Protein AF-A0A970RN00-F1 (afdb_monomer)

Radius of gyration: 31.67 Å; Cα contacts (8 Å, |Δi|>4): 366; chains: 1; bounding box: 71×71×99 Å

Mean predicted aligned error: 11.67 Å

Structure (mmCIF, N/CA/C/O backbone):
data_AF-A0A970RN00-F1
#
_entry.id   AF-A0A970RN00-F1
#
loop_
_atom_site.group_PDB
_atom_site.id
_atom_site.type_symbol
_atom_site.label_atom_id
_atom_site.label_alt_id
_atom_site.label_comp_id
_atom_site.label_asym_id
_atom_site.label_entity_id
_atom_site.label_seq_id
_atom_site.pdbx_PDB_ins_code
_atom_site.Cartn_x
_atom_site.Cartn_y
_atom_site.Cartn_z
_atom_site.occupancy
_atom_site.B_iso_or_equiv
_atom_site.auth_seq_id
_atom_site.auth_comp_id
_atom_site.auth_asym_id
_atom_site.auth_atom_id
_atom_site.pdbx_PDB_model_num
ATOM 1 N N . MET A 1 1 ? 40.483 9.696 -19.621 1.00 38.03 1 MET A N 1
ATOM 2 C CA . MET A 1 1 ? 41.496 9.490 -18.558 1.00 38.03 1 MET A CA 1
ATOM 3 C C . MET A 1 1 ? 40.856 9.928 -17.250 1.00 38.03 1 MET A C 1
ATOM 5 O O . MET A 1 1 ? 40.478 11.086 -17.158 1.00 38.03 1 MET A O 1
ATOM 9 N N . ARG A 1 2 ? 40.600 9.009 -16.310 1.00 42.59 2 ARG A N 1
ATOM 10 C CA . ARG A 1 2 ? 39.861 9.323 -15.074 1.00 42.59 2 ARG A CA 1
ATOM 11 C C . ARG A 1 2 ? 40.798 10.096 -14.140 1.00 42.59 2 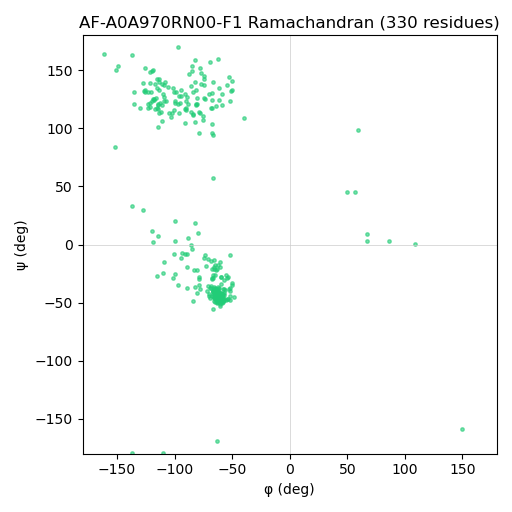ARG A C 1
ATOM 13 O O . ARG A 1 2 ? 41.797 9.541 -13.693 1.00 42.59 2 ARG A O 1
ATOM 20 N N . ILE A 1 3 ? 40.536 11.386 -13.932 1.00 42.28 3 ILE A N 1
ATOM 21 C CA . ILE A 1 3 ? 41.353 12.245 -13.064 1.00 42.28 3 ILE A CA 1
ATOM 22 C C . ILE A 1 3 ? 40.973 11.929 -11.618 1.00 42.28 3 ILE A C 1
ATOM 24 O O . ILE A 1 3 ? 39.842 12.162 -11.195 1.00 42.28 3 ILE A O 1
ATOM 28 N N . TYR A 1 4 ? 41.910 11.353 -10.870 1.00 39.94 4 TYR A N 1
ATOM 29 C CA . TYR A 1 4 ? 41.693 10.963 -9.482 1.00 39.94 4 TYR A CA 1
ATOM 30 C C . TYR A 1 4 ? 41.936 12.169 -8.567 1.00 39.94 4 TYR A C 1
ATOM 32 O O . TYR A 1 4 ? 43.064 12.644 -8.441 1.00 39.94 4 TYR A O 1
ATOM 40 N N . TYR A 1 5 ? 40.879 12.689 -7.941 1.00 46.53 5 TYR A N 1
ATOM 41 C CA . TYR A 1 5 ? 40.984 13.796 -6.989 1.00 46.53 5 TYR A CA 1
ATOM 42 C C . TYR A 1 5 ? 41.191 13.251 -5.562 1.00 46.53 5 TYR A C 1
ATOM 44 O O . TYR A 1 5 ? 40.319 12.522 -5.085 1.00 46.53 5 TYR A O 1
ATOM 52 N N . PRO A 1 6 ? 42.267 13.628 -4.840 1.00 43.22 6 PRO A N 1
ATOM 53 C CA . PRO A 1 6 ? 42.655 13.010 -3.559 1.00 43.22 6 PRO A CA 1
ATOM 54 C C . PRO A 1 6 ? 41.673 13.211 -2.392 1.00 43.22 6 PRO A C 1
ATOM 56 O O . PRO A 1 6 ? 41.776 12.525 -1.385 1.00 43.22 6 PRO A O 1
ATOM 59 N N . MET A 1 7 ? 40.710 14.129 -2.527 1.00 46.31 7 MET A N 1
ATOM 60 C CA . MET A 1 7 ? 39.617 14.358 -1.567 1.00 46.31 7 MET A CA 1
ATOM 61 C C . MET A 1 7 ? 38.224 14.140 -2.180 1.00 46.31 7 MET A C 1
ATOM 63 O O . MET A 1 7 ? 37.222 14.506 -1.573 1.00 46.31 7 MET A O 1
ATOM 67 N N . GLY A 1 8 ? 38.164 13.552 -3.383 1.00 55.72 8 GLY A N 1
ATOM 68 C CA . GLY A 1 8 ? 36.940 13.307 -4.142 1.00 55.72 8 GLY A CA 1
ATOM 69 C C . GLY A 1 8 ? 36.180 14.597 -4.440 1.00 55.72 8 GLY A C 1
ATOM 70 O O . GLY A 1 8 ? 35.410 15.085 -3.613 1.00 55.72 8 GLY A O 1
ATOM 71 N N . ASN A 1 9 ? 36.340 15.161 -5.640 1.00 74.19 9 ASN A N 1
ATOM 72 C CA . ASN A 1 9 ? 35.463 16.249 -6.055 1.00 74.19 9 ASN A CA 1
ATOM 73 C C . ASN A 1 9 ? 34.042 15.683 -6.219 1.00 74.19 9 ASN A C 1
ATOM 75 O O . ASN A 1 9 ? 33.700 15.135 -7.264 1.00 74.19 9 ASN A O 1
ATOM 79 N N . ARG A 1 10 ? 33.224 15.797 -5.164 1.00 80.06 10 ARG A N 1
ATOM 80 C CA . ARG A 1 10 ? 31.854 15.265 -5.109 1.00 80.06 10 ARG A CA 1
ATOM 81 C C . ARG A 1 10 ? 31.001 15.735 -6.284 1.00 80.06 10 ARG A C 1
ATOM 83 O O . ARG A 1 10 ? 30.093 15.015 -6.678 1.00 80.06 10 ARG A O 1
ATOM 90 N N . ILE A 1 11 ? 31.299 16.907 -6.847 1.00 84.56 11 ILE A N 1
ATOM 91 C CA . ILE A 1 11 ? 30.611 17.443 -8.024 1.00 84.56 11 ILE A CA 1
ATOM 92 C C . ILE A 1 11 ? 30.967 16.624 -9.267 1.00 84.56 11 ILE A C 1
ATOM 94 O O . ILE A 1 11 ? 30.073 16.243 -10.012 1.00 84.56 11 ILE A O 1
ATOM 98 N N . VAL A 1 12 ? 32.247 16.294 -9.459 1.00 86.56 12 VAL A N 1
ATOM 99 C CA . VAL A 1 12 ? 32.700 15.443 -10.572 1.00 86.56 12 VAL A CA 1
ATOM 100 C C . VAL A 1 12 ? 32.125 14.036 -10.436 1.00 86.56 12 VAL A C 1
ATOM 102 O O . VAL A 1 12 ? 31.568 13.515 -11.393 1.00 86.56 12 VAL A O 1
ATOM 105 N N . THR A 1 13 ? 32.165 13.439 -9.241 1.00 87.00 13 THR A N 1
ATOM 106 C CA . THR A 1 13 ? 31.548 12.122 -9.011 1.00 87.00 13 THR A CA 1
ATOM 107 C C . THR A 1 13 ? 30.036 12.150 -9.245 1.00 87.00 13 THR A C 1
ATOM 109 O O . THR A 1 13 ? 29.500 11.232 -9.857 1.00 87.00 13 THR A O 1
ATOM 112 N N . ALA A 1 14 ? 29.343 13.201 -8.796 1.00 87.75 14 ALA A N 1
ATOM 113 C CA . ALA A 1 14 ? 27.915 13.370 -9.051 1.00 87.75 14 ALA A CA 1
ATOM 114 C C . ALA A 1 14 ? 27.615 13.530 -10.548 1.00 87.75 14 ALA A C 1
ATOM 116 O O . ALA A 1 14 ? 26.632 12.970 -11.024 1.00 87.75 14 ALA A O 1
ATOM 117 N N . PHE A 1 15 ? 28.461 14.252 -11.289 1.00 90.75 15 PHE A N 1
ATOM 118 C CA . PHE A 1 15 ? 28.354 14.374 -12.741 1.00 90.75 15 PHE A CA 1
ATOM 119 C C . PHE A 1 15 ? 28.538 13.016 -13.430 1.00 90.75 15 PHE A C 1
ATOM 121 O O . PHE A 1 15 ? 27.669 12.619 -14.196 1.00 90.75 15 PHE A O 1
ATOM 128 N N . GLU A 1 16 ? 29.596 12.265 -13.098 1.00 90.62 16 GLU A N 1
ATOM 129 C CA . GLU A 1 16 ? 29.828 10.917 -13.642 1.00 90.62 16 GLU A CA 1
ATOM 130 C C . GLU A 1 16 ? 28.655 9.970 -13.345 1.00 90.62 16 GLU A C 1
ATOM 132 O O . GLU A 1 16 ? 28.230 9.220 -14.216 1.00 90.62 16 GLU A O 1
ATOM 137 N N . TRP A 1 17 ? 28.104 10.008 -12.127 1.00 91.62 17 TRP A N 1
ATOM 138 C CA . TRP A 1 17 ? 26.960 9.170 -11.755 1.00 91.62 17 TRP A CA 1
ATOM 139 C C . TRP A 1 17 ? 25.676 9.587 -12.472 1.00 91.62 17 TRP A C 1
ATOM 141 O O . TRP A 1 17 ? 24.871 8.728 -12.824 1.00 91.62 17 TRP A O 1
ATOM 151 N N . ALA A 1 18 ? 25.460 10.889 -12.670 1.00 92.25 18 ALA A N 1
ATOM 152 C CA . ALA A 1 18 ? 24.312 11.386 -13.415 1.00 92.25 18 ALA A CA 1
ATOM 153 C C . ALA A 1 18 ? 24.398 10.973 -14.888 1.00 92.25 18 ALA A C 1
ATOM 155 O O . ALA A 1 18 ? 23.418 10.467 -15.426 1.00 92.25 18 ALA A O 1
ATOM 156 N N . ASP A 1 19 ? 25.565 11.137 -15.505 1.00 94.38 19 ASP A N 1
ATOM 157 C CA . ASP A 1 19 ? 25.816 10.762 -16.894 1.00 94.38 19 ASP A CA 1
ATOM 158 C C . ASP A 1 19 ? 25.647 9.250 -17.122 1.00 94.38 19 ASP A C 1
ATOM 160 O O . ASP A 1 19 ? 24.865 8.822 -17.974 1.00 94.38 19 ASP A O 1
ATOM 164 N N . GLU A 1 20 ? 26.261 8.428 -16.264 1.00 92.69 20 GLU A N 1
ATOM 165 C CA . GLU A 1 20 ? 26.112 6.970 -16.299 1.00 92.69 20 GLU A CA 1
ATOM 166 C C . GLU A 1 20 ? 24.642 6.540 -16.134 1.00 92.69 20 GLU A C 1
ATOM 168 O O . GLU A 1 20 ? 24.154 5.664 -16.853 1.00 92.69 20 GLU A O 1
ATOM 173 N N . ALA A 1 21 ? 23.911 7.171 -15.210 1.00 92.81 21 ALA A N 1
ATOM 174 C CA . ALA A 1 21 ? 22.500 6.880 -14.979 1.00 92.81 21 ALA A CA 1
ATOM 175 C C . ALA A 1 21 ? 21.609 7.285 -16.163 1.00 92.81 21 ALA A C 1
ATOM 177 O O . ALA A 1 21 ? 20.687 6.542 -16.499 1.00 92.81 21 ALA A O 1
ATOM 178 N N . ILE A 1 22 ? 21.869 8.433 -16.799 1.00 93.81 22 ILE A N 1
ATOM 179 C CA . ILE A 1 22 ? 21.137 8.876 -17.994 1.00 93.81 22 ILE A CA 1
ATOM 180 C C . ILE A 1 22 ? 21.336 7.864 -19.119 1.00 93.81 22 ILE A C 1
ATOM 182 O O . ILE A 1 22 ? 20.351 7.397 -19.689 1.00 93.81 22 ILE A O 1
ATOM 186 N N . SER A 1 23 ? 22.581 7.462 -19.376 1.00 94.31 23 SER A N 1
ATOM 187 C CA . SER A 1 23 ? 22.895 6.474 -20.408 1.00 94.31 23 SER A CA 1
ATOM 188 C C . SER A 1 23 ? 22.179 5.134 -20.169 1.00 94.31 23 SER A C 1
ATOM 190 O O . SER A 1 23 ? 21.582 4.571 -21.090 1.00 94.31 23 SER A O 1
ATOM 192 N N . LEU A 1 24 ? 22.146 4.648 -18.920 1.00 91.94 24 LEU A N 1
ATOM 193 C CA . LEU A 1 24 ? 21.396 3.439 -18.548 1.00 91.94 24 LEU A CA 1
ATOM 194 C C . LEU A 1 24 ? 19.887 3.578 -18.775 1.00 91.94 24 LEU A C 1
ATOM 196 O O . LEU A 1 24 ? 19.232 2.636 -19.218 1.00 91.94 24 LEU A O 1
ATOM 200 N N . VAL A 1 25 ? 19.310 4.734 -18.450 1.00 92.44 25 VAL A N 1
ATOM 201 C CA . VAL A 1 25 ? 17.879 4.991 -18.655 1.00 92.44 25 VAL A CA 1
ATOM 202 C C . VAL A 1 25 ? 17.546 5.036 -20.148 1.00 92.44 25 VAL A C 1
ATOM 204 O O . VAL A 1 25 ? 16.539 4.461 -20.558 1.00 92.44 25 VAL A O 1
ATOM 207 N N . VAL A 1 26 ? 18.381 5.683 -20.965 1.00 94.56 26 VAL A N 1
ATOM 208 C CA . VAL A 1 26 ? 18.186 5.764 -22.421 1.00 94.56 26 VAL A CA 1
ATOM 209 C C . VAL A 1 26 ? 18.282 4.382 -23.058 1.00 94.56 26 VAL A C 1
ATOM 211 O O . VAL A 1 26 ? 17.405 4.016 -23.840 1.00 94.56 26 VAL A O 1
ATOM 214 N N . GLU A 1 27 ? 19.296 3.592 -22.705 1.00 93.00 27 GLU A N 1
ATOM 215 C CA . GLU A 1 27 ? 19.452 2.232 -23.220 1.00 93.00 27 GLU A CA 1
ATOM 216 C C . GLU A 1 27 ? 18.263 1.338 -22.847 1.00 93.00 27 GLU A C 1
ATOM 218 O O . GLU A 1 27 ? 17.664 0.738 -23.740 1.00 93.00 27 GLU A O 1
ATOM 223 N N . ASN A 1 28 ? 17.902 1.272 -21.558 1.00 91.25 28 ASN A N 1
ATOM 224 C CA . ASN A 1 28 ? 16.830 0.397 -21.077 1.00 91.25 28 ASN A CA 1
ATOM 225 C C . ASN A 1 28 ? 15.483 0.762 -21.707 1.00 91.25 28 ASN A C 1
ATOM 227 O O . ASN A 1 28 ? 14.820 -0.111 -22.258 1.00 91.25 28 ASN A O 1
ATOM 231 N N . ASN A 1 29 ? 15.113 2.048 -21.716 1.00 93.81 29 ASN A N 1
ATOM 232 C CA . ASN A 1 29 ? 13.870 2.484 -22.358 1.00 93.81 29 ASN A CA 1
ATOM 233 C C . ASN A 1 29 ? 13.885 2.204 -23.868 1.00 93.81 29 ASN A C 1
ATOM 235 O O . ASN A 1 29 ? 12.867 1.808 -24.427 1.00 93.81 29 ASN A O 1
ATOM 239 N N . SER A 1 30 ? 15.030 2.373 -24.540 1.00 93.88 30 SER A N 1
ATOM 240 C CA . SER A 1 30 ? 15.141 2.066 -25.972 1.00 93.88 30 SER A CA 1
ATOM 241 C C . SER A 1 30 ? 14.923 0.578 -26.252 1.00 93.88 30 SER A C 1
ATOM 243 O O . SER A 1 30 ? 14.250 0.237 -27.224 1.00 93.88 30 SER A O 1
ATOM 245 N N . LEU A 1 31 ? 15.459 -0.304 -25.402 1.00 91.88 31 LEU A N 1
ATOM 246 C CA . LEU A 1 31 ? 15.260 -1.752 -25.502 1.00 91.88 31 LEU A CA 1
ATOM 247 C C . LEU A 1 31 ? 13.822 -2.161 -25.171 1.00 91.88 31 LEU A C 1
ATOM 249 O O . LEU A 1 31 ? 13.226 -2.915 -25.933 1.00 91.88 31 LEU A O 1
ATOM 253 N N . GLU A 1 32 ? 13.241 -1.639 -24.090 1.00 92.69 32 GLU A N 1
ATOM 254 C CA . GLU A 1 32 ? 11.844 -1.908 -23.721 1.00 92.69 32 GLU A CA 1
ATOM 255 C C . GLU A 1 32 ? 10.877 -1.467 -24.827 1.00 92.69 32 GLU A C 1
ATOM 257 O O . GLU A 1 32 ? 9.985 -2.223 -25.217 1.00 92.69 32 GLU A O 1
ATOM 262 N N . MET A 1 33 ? 11.086 -0.275 -25.398 1.00 92.31 33 MET A N 1
ATOM 263 C CA . MET A 1 33 ? 10.311 0.197 -26.546 1.00 92.31 33 MET A CA 1
ATOM 264 C C . MET A 1 33 ? 10.532 -0.685 -27.776 1.00 92.31 33 MET A C 1
ATOM 266 O O . MET A 1 33 ? 9.571 -1.011 -28.463 1.00 92.31 33 MET A O 1
ATOM 270 N N . TYR A 1 34 ? 11.772 -1.098 -28.056 1.00 92.62 34 TYR A N 1
ATOM 271 C CA . TYR A 1 34 ? 12.071 -2.000 -29.169 1.00 92.62 34 TYR A CA 1
ATOM 272 C C . TYR A 1 34 ? 11.319 -3.329 -29.041 1.00 92.62 34 TYR A C 1
ATOM 274 O O . TYR A 1 34 ? 10.697 -3.759 -30.010 1.00 92.62 34 TYR A O 1
ATOM 282 N N . LEU A 1 35 ? 11.328 -3.953 -27.861 1.00 90.50 35 LEU A N 1
ATOM 283 C CA . LEU A 1 35 ? 10.604 -5.202 -27.600 1.00 90.50 35 LEU A CA 1
ATOM 284 C C . LEU A 1 35 ? 9.087 -5.001 -27.700 1.00 90.50 35 LEU A C 1
ATOM 286 O O . LEU A 1 35 ? 8.393 -5.797 -28.321 1.00 90.50 35 LEU A O 1
ATOM 290 N N . SER A 1 36 ? 8.572 -3.882 -27.188 1.00 90.31 36 SER A N 1
ATOM 291 C CA . SER A 1 36 ? 7.140 -3.550 -27.266 1.00 90.31 36 SER A CA 1
ATOM 292 C C . SER A 1 36 ? 6.639 -3.346 -28.703 1.00 90.31 36 SER A C 1
ATOM 294 O O . SER A 1 36 ? 5.444 -3.460 -28.966 1.00 90.31 36 SER A O 1
ATOM 296 N N . LEU A 1 37 ? 7.537 -3.032 -29.643 1.00 89.94 37 LEU A N 1
ATOM 297 C CA . LEU A 1 37 ? 7.212 -2.871 -31.060 1.00 89.94 37 LEU A CA 1
ATOM 298 C C . LEU A 1 37 ? 7.204 -4.190 -31.846 1.00 89.94 37 LEU A C 1
ATOM 300 O O . LEU A 1 37 ? 6.848 -4.151 -33.023 1.00 89.94 37 LEU A O 1
ATOM 304 N N . GLU A 1 38 ? 7.550 -5.330 -31.236 1.00 86.88 38 GLU A N 1
ATOM 305 C CA . GLU A 1 38 ? 7.615 -6.645 -31.898 1.00 86.88 38 GLU A CA 1
ATOM 306 C C . GLU A 1 38 ? 6.368 -6.989 -32.735 1.00 86.88 38 GLU A C 1
ATOM 308 O O . GLU A 1 38 ? 6.524 -7.321 -33.915 1.00 86.88 38 GLU A O 1
ATOM 313 N N . PRO A 1 39 ? 5.128 -6.777 -32.246 1.00 88.19 39 PRO A N 1
ATOM 314 C CA . PRO A 1 39 ? 3.920 -7.049 -33.033 1.00 88.19 39 PRO A CA 1
ATOM 315 C C . PRO A 1 39 ? 3.759 -6.152 -34.273 1.00 88.19 39 PRO A C 1
ATOM 317 O O . PRO A 1 39 ? 2.959 -6.438 -35.164 1.00 88.19 39 PRO A O 1
ATOM 320 N N . LEU A 1 40 ? 4.481 -5.029 -34.328 1.00 89.06 40 LEU A N 1
ATOM 321 C CA . LEU A 1 40 ? 4.361 -3.989 -35.349 1.00 89.06 40 LEU A CA 1
ATOM 322 C C . LEU A 1 40 ? 5.617 -3.853 -36.217 1.00 89.06 40 LEU A C 1
ATOM 324 O O . LEU A 1 40 ? 5.675 -2.940 -37.044 1.00 89.06 40 LEU A O 1
ATOM 328 N N . TYR A 1 41 ? 6.610 -4.737 -36.087 1.00 85.19 41 TYR A N 1
ATOM 329 C CA . TYR A 1 41 ? 7.893 -4.604 -36.789 1.00 85.19 41 TYR A CA 1
ATOM 330 C C . TYR A 1 41 ? 7.761 -4.417 -38.300 1.00 85.19 41 TYR A C 1
ATOM 332 O O . TYR A 1 41 ? 8.442 -3.557 -38.855 1.00 85.19 41 TYR A O 1
ATOM 340 N N . ASN A 1 42 ? 6.819 -5.105 -38.947 1.00 82.88 42 ASN A N 1
ATOM 341 C CA . ASN A 1 42 ? 6.578 -4.966 -40.388 1.00 82.88 42 ASN A CA 1
ATOM 342 C C . ASN A 1 42 ? 6.115 -3.555 -40.804 1.00 82.88 42 ASN A C 1
ATOM 344 O O . ASN A 1 42 ? 6.252 -3.182 -41.964 1.00 82.88 42 ASN A O 1
ATOM 348 N N . LYS A 1 43 ? 5.573 -2.759 -39.874 1.00 87.00 43 LYS A N 1
ATOM 349 C CA . LYS A 1 43 ? 5.083 -1.392 -40.119 1.00 87.00 43 LYS A CA 1
ATOM 350 C C . LYS A 1 43 ? 6.063 -0.310 -39.657 1.00 87.00 43 LYS A C 1
ATOM 352 O O . LYS A 1 43 ? 6.068 0.777 -40.223 1.00 87.00 43 LYS A O 1
ATOM 357 N N . VAL A 1 44 ? 6.881 -0.581 -38.634 1.00 90.12 44 VAL A N 1
ATOM 358 C CA . VAL A 1 44 ? 7.765 0.421 -37.995 1.00 90.12 44 VAL A CA 1
ATOM 359 C C . VAL A 1 44 ? 9.235 -0.008 -37.909 1.00 90.12 44 VAL A C 1
ATOM 361 O O . VAL A 1 44 ? 9.970 0.418 -37.015 1.00 90.12 44 VAL A O 1
ATOM 364 N N . GLN A 1 45 ? 9.693 -0.823 -38.861 1.00 88.81 45 GLN A N 1
ATOM 365 C CA . GLN A 1 45 ? 11.035 -1.415 -38.876 1.00 88.81 45 GLN A CA 1
ATOM 366 C C . GLN A 1 45 ? 12.167 -0.388 -38.705 1.00 88.81 45 GLN A C 1
ATOM 368 O O . GLN A 1 45 ? 13.080 -0.600 -37.906 1.00 88.81 45 GLN A O 1
ATOM 373 N N . ALA A 1 46 ? 12.096 0.748 -39.407 1.00 90.88 46 ALA A N 1
ATOM 374 C CA . ALA A 1 46 ? 13.115 1.796 -39.324 1.00 90.88 46 ALA A CA 1
ATOM 375 C C . ALA A 1 46 ? 13.228 2.390 -37.906 1.00 90.88 46 ALA A C 1
ATOM 377 O O . ALA A 1 46 ? 14.332 2.622 -37.406 1.00 90.88 46 ALA A O 1
ATOM 378 N N . SER A 1 47 ? 12.092 2.592 -37.233 1.00 90.81 47 SER A N 1
ATOM 379 C CA . SER A 1 47 ? 12.045 3.087 -35.854 1.00 90.81 47 SER A CA 1
ATOM 380 C C . SER A 1 47 ? 12.605 2.058 -34.874 1.00 90.81 47 SER A C 1
ATOM 382 O O . SER A 1 47 ? 13.427 2.409 -34.029 1.00 90.81 47 SER A O 1
ATOM 384 N N . ALA A 1 48 ? 12.233 0.783 -35.028 1.00 90.69 48 ALA A N 1
ATOM 385 C CA . ALA A 1 48 ? 12.754 -0.306 -34.205 1.00 90.69 48 ALA A CA 1
ATOM 386 C C . ALA A 1 48 ? 14.287 -0.424 -34.331 1.00 90.69 48 ALA A C 1
ATOM 388 O O . ALA A 1 48 ? 15.006 -0.433 -33.331 1.00 90.69 48 ALA A O 1
ATOM 389 N N . GLN A 1 49 ? 14.821 -0.397 -35.554 1.00 91.38 49 GLN A N 1
ATOM 390 C CA . GLN A 1 49 ? 16.270 -0.424 -35.779 1.00 91.38 49 GLN A CA 1
ATOM 391 C C . GLN A 1 49 ? 16.985 0.797 -35.185 1.00 91.38 49 GLN A C 1
ATOM 393 O O . GLN A 1 49 ? 18.089 0.669 -34.650 1.00 91.38 49 GLN A O 1
ATOM 398 N N . ARG A 1 50 ? 16.362 1.982 -35.236 1.00 93.56 50 ARG A N 1
ATOM 399 C CA . ARG A 1 50 ? 16.915 3.195 -34.622 1.00 93.56 50 ARG A CA 1
ATOM 400 C C . ARG A 1 50 ? 17.022 3.067 -33.101 1.00 93.56 50 ARG A C 1
ATOM 402 O O . ARG A 1 50 ? 18.048 3.475 -32.560 1.00 93.56 50 ARG A O 1
ATOM 409 N N . LEU A 1 51 ? 16.020 2.486 -32.438 1.00 93.94 51 LEU A N 1
ATOM 410 C CA . LEU A 1 51 ? 16.039 2.221 -30.992 1.00 93.94 51 LEU A CA 1
ATOM 411 C C . LEU A 1 51 ? 17.151 1.238 -30.615 1.00 93.94 51 LEU A C 1
ATOM 413 O O . LEU A 1 51 ? 17.927 1.501 -29.698 1.00 93.94 51 LEU A O 1
ATOM 417 N N . LEU A 1 52 ? 17.299 0.152 -31.378 1.00 92.94 52 LEU A N 1
ATOM 418 C CA . LEU A 1 52 ? 18.370 -0.817 -31.149 1.00 92.94 52 LEU A CA 1
ATOM 419 C C . LEU A 1 52 ? 19.760 -0.195 -31.354 1.00 92.94 52 LEU A C 1
ATOM 421 O O . LEU A 1 52 ? 20.683 -0.452 -30.580 1.00 92.94 52 LEU A O 1
ATOM 425 N N . ARG A 1 53 ? 19.923 0.655 -32.377 1.00 95.00 53 ARG A N 1
ATOM 426 C CA . ARG A 1 53 ? 21.174 1.392 -32.610 1.00 95.00 53 ARG A CA 1
ATOM 427 C C . ARG A 1 53 ? 21.476 2.366 -31.473 1.00 95.00 53 ARG A C 1
ATOM 429 O O . ARG A 1 53 ? 22.633 2.465 -31.081 1.00 95.00 53 ARG A O 1
ATOM 436 N N . LEU A 1 54 ? 20.461 3.058 -30.953 1.00 95.31 54 LEU A N 1
ATOM 437 C CA . LEU A 1 54 ? 20.604 3.963 -29.813 1.00 95.31 54 LEU A CA 1
ATOM 438 C C . LEU A 1 54 ? 21.060 3.205 -28.561 1.00 95.31 54 LEU A C 1
ATOM 440 O O . LEU A 1 54 ? 22.065 3.576 -27.970 1.00 95.31 54 LEU A O 1
ATOM 444 N N . SER A 1 55 ? 20.406 2.088 -28.228 1.00 93.06 55 SER A N 1
ATOM 445 C CA . SER A 1 55 ? 20.820 1.216 -27.120 1.00 93.06 55 SER A CA 1
ATOM 446 C C . SER A 1 55 ? 22.281 0.759 -27.252 1.00 93.06 55 SER A C 1
ATOM 448 O O . SER A 1 55 ? 23.060 0.879 -26.307 1.00 93.06 55 SER A O 1
ATOM 450 N N . ARG A 1 56 ? 22.696 0.308 -28.444 1.00 91.69 56 ARG A N 1
ATOM 451 C CA . ARG A 1 56 ? 24.091 -0.093 -28.696 1.00 91.69 56 ARG A CA 1
ATOM 452 C C . ARG A 1 56 ? 25.075 1.071 -28.570 1.00 91.69 56 ARG A C 1
ATOM 454 O O . ARG A 1 56 ? 26.179 0.862 -28.078 1.00 91.69 56 ARG A O 1
ATOM 461 N N . ALA A 1 57 ? 24.696 2.265 -29.023 1.00 94.31 57 ALA A N 1
ATOM 462 C CA . ALA A 1 57 ? 25.532 3.456 -28.913 1.00 94.31 57 ALA A CA 1
ATOM 463 C C . ALA A 1 57 ? 25.766 3.840 -27.444 1.00 94.31 57 ALA A C 1
ATOM 465 O O . ALA A 1 57 ? 26.908 4.086 -27.069 1.00 94.31 57 ALA A O 1
ATOM 466 N N . GLU A 1 58 ? 24.725 3.794 -26.610 1.00 93.94 58 GLU A N 1
ATOM 467 C CA . GLU A 1 58 ? 24.831 4.032 -25.165 1.00 93.94 58 GLU A CA 1
ATOM 468 C C . GLU A 1 58 ? 25.730 2.998 -24.471 1.00 93.94 58 GLU A C 1
ATOM 470 O O . GLU A 1 58 ? 26.594 3.351 -23.670 1.00 93.94 58 GLU A O 1
ATOM 475 N N . LEU A 1 59 ? 25.603 1.714 -24.819 1.00 90.31 59 LEU A N 1
ATOM 476 C CA . LEU A 1 59 ? 26.479 0.674 -24.272 1.00 90.31 59 LEU A CA 1
ATOM 477 C C . LEU A 1 59 ? 27.956 0.899 -24.642 1.00 90.31 59 LEU A C 1
ATOM 479 O O . LEU A 1 59 ? 28.839 0.729 -23.798 1.00 90.31 59 LEU A O 1
ATOM 483 N N . SER A 1 60 ? 28.234 1.271 -25.895 1.00 90.50 60 SER A N 1
ATOM 484 C CA . SER A 1 60 ? 29.588 1.616 -26.350 1.00 90.50 60 SER A CA 1
ATOM 485 C C . SER A 1 60 ? 30.118 2.864 -25.646 1.00 90.50 60 SER A C 1
ATOM 487 O O . SER A 1 60 ? 31.243 2.853 -25.158 1.00 90.50 60 SER A O 1
ATOM 489 N N . TYR A 1 61 ? 29.286 3.893 -25.488 1.00 93.12 61 TYR A N 1
ATOM 490 C CA . TYR A 1 61 ? 29.635 5.102 -24.748 1.00 93.12 61 TYR A CA 1
ATOM 491 C C . TYR A 1 61 ? 30.084 4.788 -23.313 1.00 93.12 61 TYR A C 1
A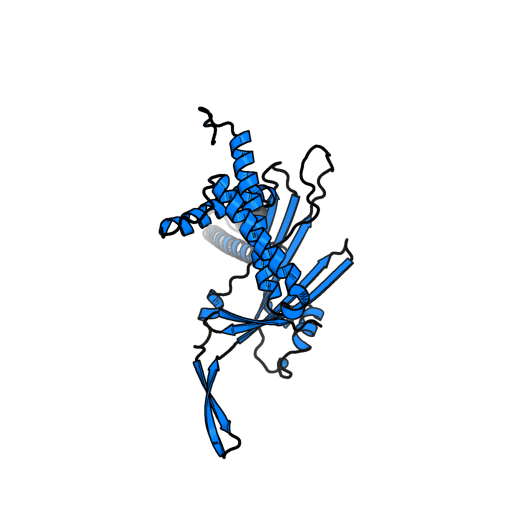TOM 493 O O . TYR A 1 61 ? 31.157 5.211 -22.881 1.00 93.12 61 TYR A O 1
ATOM 501 N N . ARG A 1 62 ? 29.326 3.961 -22.581 1.00 90.38 62 ARG A N 1
ATOM 502 C CA . ARG A 1 62 ? 29.700 3.583 -21.208 1.00 90.38 62 ARG A CA 1
ATOM 503 C C . ARG A 1 62 ? 30.971 2.734 -21.139 1.00 90.38 62 ARG A C 1
ATOM 505 O O . ARG A 1 62 ? 31.697 2.820 -20.146 1.00 90.38 62 ARG A O 1
ATOM 512 N N . ARG A 1 63 ? 31.274 1.950 -22.183 1.00 88.69 63 ARG A N 1
ATOM 513 C CA . ARG A 1 63 ? 32.559 1.235 -22.324 1.00 88.69 63 ARG A CA 1
ATOM 514 C C . ARG A 1 63 ? 33.721 2.209 -22.478 1.00 88.69 63 ARG A C 1
ATOM 516 O O . ARG A 1 63 ? 34.713 2.070 -21.763 1.00 88.69 63 ARG A O 1
ATOM 523 N N . ASP A 1 64 ? 33.574 3.203 -23.347 1.00 90.12 64 ASP A N 1
ATOM 524 C CA . ASP A 1 64 ? 34.607 4.208 -23.616 1.00 90.12 64 ASP A CA 1
ATOM 525 C C . ASP A 1 64 ? 34.886 5.073 -22.377 1.00 90.12 64 ASP A C 1
ATOM 527 O O . ASP A 1 64 ? 36.044 5.332 -22.027 1.00 90.12 64 ASP A O 1
ATOM 531 N N . CYS A 1 65 ? 33.831 5.429 -21.640 1.00 87.62 65 CYS A N 1
ATOM 532 C CA . CYS A 1 65 ? 33.913 6.129 -20.358 1.00 87.62 65 CYS A CA 1
ATOM 533 C C . CYS A 1 65 ? 34.399 5.255 -19.187 1.00 87.62 65 CYS A C 1
ATOM 535 O O . CYS A 1 65 ? 34.715 5.787 -18.121 1.00 87.62 65 CYS A O 1
ATOM 537 N N . LYS A 1 66 ? 34.527 3.934 -19.384 1.00 86.12 66 LYS A N 1
ATOM 538 C CA . LYS A 1 66 ? 34.935 2.942 -18.371 1.00 86.12 66 LYS A CA 1
ATOM 539 C C . LYS A 1 66 ? 34.042 2.947 -17.125 1.00 86.12 66 LYS A C 1
ATOM 541 O O . LYS A 1 66 ? 34.542 2.930 -15.999 1.00 86.12 66 LYS A O 1
ATOM 546 N N . TYR A 1 67 ? 32.729 2.996 -17.329 1.00 86.75 67 TYR A N 1
ATOM 547 C CA . TYR A 1 67 ? 31.759 2.918 -16.241 1.00 86.75 67 TYR A CA 1
ATOM 548 C C . TYR A 1 67 ? 31.551 1.488 -15.731 1.00 86.75 67 TYR A C 1
ATOM 550 O O . TYR A 1 67 ? 31.680 0.516 -16.475 1.00 86.75 67 TYR A O 1
ATOM 558 N N . ASP A 1 68 ? 31.177 1.372 -14.454 1.00 81.44 68 ASP A N 1
ATOM 559 C CA . ASP A 1 68 ? 30.991 0.088 -13.760 1.00 81.44 68 ASP A CA 1
ATOM 560 C C . ASP A 1 68 ? 29.695 -0.635 -14.187 1.00 81.44 68 ASP A C 1
ATOM 562 O O . ASP A 1 68 ? 29.488 -1.806 -13.880 1.00 81.44 68 ASP A O 1
ATOM 566 N N . SER A 1 69 ? 28.808 0.056 -14.909 1.00 80.00 69 SER A N 1
ATOM 567 C CA . SER A 1 69 ? 27.548 -0.462 -15.460 1.00 80.00 69 SER A CA 1
ATOM 568 C C . SER A 1 69 ? 27.687 -1.233 -16.782 1.00 80.00 69 SER A C 1
ATOM 570 O O . SER A 1 69 ? 26.703 -1.432 -17.498 1.00 80.00 69 SER A O 1
ATOM 572 N N . VAL A 1 70 ? 28.891 -1.696 -17.125 1.00 79.25 70 VAL A N 1
ATOM 573 C CA . VAL A 1 70 ? 29.141 -2.506 -18.323 1.00 79.25 70 VAL A CA 1
ATOM 574 C C . VAL A 1 70 ? 29.477 -3.946 -17.939 1.00 79.25 70 VAL A C 1
ATOM 576 O O . VAL A 1 70 ? 30.381 -4.205 -17.150 1.00 79.25 70 VAL A O 1
ATOM 579 N N . ILE A 1 71 ? 28.788 -4.902 -18.567 1.00 67.81 71 ILE A N 1
ATOM 580 C CA . ILE A 1 71 ? 29.078 -6.334 -18.427 1.00 67.81 71 ILE A CA 1
ATOM 581 C C . ILE A 1 71 ? 30.431 -6.641 -19.088 1.00 67.81 71 ILE A C 1
ATOM 583 O O . ILE A 1 71 ? 30.587 -6.494 -20.305 1.00 67.81 71 ILE A O 1
ATOM 587 N N . GLY A 1 72 ? 31.400 -7.101 -18.296 1.00 62.09 72 GLY A N 1
ATOM 588 C CA . GLY A 1 72 ? 32.618 -7.729 -18.806 1.00 62.09 72 GLY A CA 1
ATOM 589 C C . GLY A 1 72 ? 32.309 -9.142 -19.303 1.00 62.09 72 GLY A C 1
ATOM 590 O O . GLY A 1 72 ? 31.736 -9.945 -18.566 1.00 62.09 72 GLY A O 1
ATOM 591 N N . GLN A 1 73 ? 32.663 -9.462 -20.551 1.00 49.22 73 GLN A N 1
ATOM 592 C CA . GLN A 1 73 ? 32.472 -10.812 -21.088 1.00 49.22 73 GLN A CA 1
ATOM 593 C C . GLN A 1 73 ? 33.245 -11.827 -20.227 1.00 49.22 73 GLN A C 1
ATOM 595 O O . GLN A 1 73 ? 34.461 -11.729 -20.097 1.00 49.22 73 GLN A O 1
ATOM 600 N N . GLY A 1 74 ? 32.537 -12.791 -19.630 1.00 51.38 74 GLY A N 1
ATOM 601 C CA . GLY A 1 74 ? 33.144 -13.972 -19.001 1.00 51.38 74 GLY A CA 1
ATOM 602 C C . GLY A 1 74 ? 33.111 -14.053 -17.473 1.00 51.38 74 GLY A C 1
ATOM 603 O O . GLY A 1 74 ? 33.577 -15.052 -16.936 1.00 51.38 74 GLY A O 1
ATOM 604 N N . ASN A 1 75 ? 32.545 -13.079 -16.750 1.00 50.31 75 ASN A N 1
ATOM 605 C CA . ASN A 1 75 ? 32.475 -13.159 -15.287 1.00 50.31 75 ASN A CA 1
ATOM 606 C C . ASN A 1 75 ? 31.029 -13.098 -14.768 1.00 50.31 75 ASN A C 1
ATOM 608 O O . ASN A 1 75 ? 30.348 -12.094 -14.955 1.00 50.31 75 ASN A O 1
ATOM 612 N N . LYS A 1 76 ? 30.552 -14.144 -14.081 1.00 47.69 76 LYS A N 1
ATOM 613 C CA . LYS A 1 76 ? 29.209 -14.189 -13.462 1.00 47.69 76 LYS A CA 1
ATOM 614 C C . LYS A 1 76 ? 29.021 -13.074 -12.416 1.00 47.69 76 LYS A C 1
ATOM 616 O O . LYS A 1 76 ? 27.918 -12.554 -12.277 1.00 47.69 76 LYS A O 1
ATOM 621 N N . TYR A 1 77 ? 30.117 -12.624 -11.793 1.00 51.22 77 TYR A N 1
ATOM 622 C CA . TYR A 1 77 ? 30.154 -11.459 -10.900 1.00 51.22 77 TYR A CA 1
ATOM 623 C C . TYR A 1 77 ? 29.914 -10.115 -11.622 1.00 51.22 77 TYR A C 1
ATOM 625 O O . TYR A 1 77 ? 29.635 -9.117 -10.966 1.00 51.22 77 TYR A O 1
ATOM 633 N N . SER A 1 78 ? 29.978 -10.063 -12.961 1.00 67.62 78 SER A N 1
ATOM 634 C CA . SER A 1 78 ? 29.755 -8.825 -13.726 1.00 67.62 78 SER A CA 1
ATOM 635 C C . SER A 1 78 ? 28.275 -8.458 -13.869 1.00 67.62 78 SER A C 1
ATOM 637 O O . SER A 1 78 ? 27.935 -7.287 -13.755 1.00 67.62 78 SER A O 1
ATOM 639 N N . ALA A 1 79 ? 27.373 -9.429 -14.053 1.00 75.19 79 ALA A N 1
ATOM 640 C CA . ALA A 1 79 ? 25.942 -9.145 -14.202 1.00 75.19 79 ALA A CA 1
ATOM 641 C C . ALA A 1 79 ? 25.318 -8.666 -12.881 1.00 75.19 79 ALA A C 1
ATOM 643 O O . ALA A 1 79 ? 24.565 -7.693 -12.863 1.00 75.19 79 ALA A O 1
ATOM 644 N N . GLU A 1 80 ? 25.683 -9.307 -11.767 1.00 79.12 80 GLU A N 1
ATOM 645 C CA . GLU A 1 80 ? 25.268 -8.884 -10.427 1.00 79.12 80 GLU A CA 1
ATOM 646 C C . GLU A 1 80 ? 25.814 -7.493 -10.086 1.00 79.12 80 GLU A C 1
ATOM 648 O O . GLU A 1 80 ? 25.061 -6.637 -9.625 1.00 79.12 80 GLU A O 1
ATOM 653 N N . ALA A 1 81 ? 27.093 -7.227 -10.378 1.00 80.38 81 ALA A N 1
ATOM 654 C CA . ALA A 1 81 ? 27.698 -5.916 -10.154 1.00 80.38 81 ALA A CA 1
ATOM 655 C C . ALA A 1 81 ? 27.012 -4.811 -10.971 1.00 80.38 81 ALA A C 1
ATOM 657 O O . ALA A 1 81 ? 26.730 -3.741 -10.432 1.00 80.38 81 ALA A O 1
ATOM 658 N N . VAL A 1 82 ? 26.674 -5.076 -12.237 1.00 83.44 82 VAL A N 1
ATOM 659 C CA . VAL A 1 82 ? 25.932 -4.132 -13.088 1.00 83.44 82 VAL A CA 1
ATOM 660 C C . VAL A 1 82 ? 24.519 -3.901 -12.553 1.00 83.44 82 VAL A C 1
ATOM 662 O O . VAL A 1 82 ? 24.075 -2.753 -12.479 1.00 83.44 82 VAL A O 1
ATOM 665 N N . ALA A 1 83 ? 23.818 -4.955 -12.127 1.00 85.69 83 ALA A N 1
ATOM 666 C CA . ALA A 1 83 ? 22.494 -4.835 -11.518 1.00 85.69 83 ALA A CA 1
ATOM 667 C C . ALA A 1 83 ? 22.548 -4.023 -10.213 1.00 85.69 83 ALA A C 1
ATOM 669 O O . ALA A 1 83 ? 21.737 -3.117 -10.000 1.00 85.69 83 ALA A O 1
ATOM 670 N N . TYR A 1 84 ? 23.548 -4.285 -9.369 1.00 87.25 84 TYR A N 1
ATOM 671 C CA . TYR A 1 84 ? 23.797 -3.532 -8.146 1.00 87.25 84 TYR A CA 1
ATOM 672 C C . TYR A 1 84 ? 24.106 -2.059 -8.443 1.00 87.25 84 TYR A C 1
ATOM 674 O O . TYR A 1 84 ? 23.455 -1.176 -7.880 1.00 87.25 84 TYR A O 1
ATOM 682 N N . ARG A 1 85 ? 25.033 -1.775 -9.371 1.00 88.81 85 ARG A N 1
ATOM 683 C CA . ARG A 1 85 ? 25.403 -0.416 -9.801 1.00 88.81 85 ARG A CA 1
ATOM 684 C C . ARG A 1 85 ? 24.191 0.342 -10.326 1.00 88.81 85 ARG A C 1
ATOM 686 O O . ARG A 1 85 ? 23.929 1.455 -9.876 1.00 88.81 85 ARG A O 1
ATOM 693 N N . SER A 1 86 ? 23.408 -0.289 -11.195 1.00 88.62 86 SER A N 1
ATOM 694 C CA . SER A 1 86 ? 22.160 0.267 -11.726 1.00 88.62 86 SER A CA 1
ATOM 695 C C . SER A 1 86 ? 21.169 0.578 -10.603 1.00 88.62 86 SER A C 1
ATOM 697 O O . SER A 1 86 ? 20.568 1.652 -10.577 1.00 88.62 86 SER A O 1
ATOM 699 N N . GLY A 1 87 ? 21.043 -0.315 -9.616 1.00 89.69 87 GLY A N 1
ATOM 700 C CA . GLY A 1 87 ? 20.226 -0.097 -8.425 1.00 89.69 87 GLY A CA 1
ATOM 701 C C . GLY A 1 87 ? 20.695 1.088 -7.574 1.00 89.69 87 GLY A C 1
ATOM 702 O O . GLY A 1 87 ? 19.867 1.877 -7.116 1.00 89.69 87 GLY A O 1
ATOM 703 N N . VAL A 1 88 ? 22.007 1.247 -7.378 1.00 91.06 88 VAL A N 1
ATOM 704 C CA . VAL A 1 88 ? 22.602 2.381 -6.649 1.00 91.06 88 VAL A CA 1
ATOM 705 C C . VAL A 1 88 ? 22.355 3.694 -7.389 1.00 91.06 88 VAL A C 1
ATOM 707 O O . VAL A 1 88 ? 21.853 4.643 -6.787 1.00 91.06 88 VAL A O 1
ATOM 710 N N . LEU A 1 89 ? 22.640 3.737 -8.691 1.00 91.25 89 LEU A N 1
ATOM 711 C CA . LEU A 1 89 ? 22.436 4.917 -9.532 1.00 91.25 89 LEU A CA 1
ATOM 712 C C . LEU A 1 89 ? 20.967 5.329 -9.579 1.00 91.25 89 LEU A C 1
ATOM 714 O O . LEU A 1 89 ? 20.655 6.508 -9.414 1.00 91.25 89 LEU A O 1
ATOM 718 N N . LYS A 1 90 ? 20.052 4.363 -9.720 1.00 89.25 90 LYS A N 1
ATOM 719 C CA . LYS A 1 90 ? 18.606 4.602 -9.669 1.00 89.25 90 LYS A CA 1
ATOM 720 C C . LYS A 1 90 ? 18.188 5.194 -8.327 1.00 89.25 90 LYS A C 1
ATOM 722 O O . LYS A 1 90 ? 17.503 6.210 -8.299 1.00 89.25 90 LYS A O 1
ATOM 727 N N . LYS A 1 91 ? 18.617 4.596 -7.209 1.00 88.12 91 LYS A N 1
ATOM 728 C CA . LYS A 1 91 ? 18.315 5.120 -5.866 1.00 88.12 91 LYS A CA 1
ATOM 729 C C . LYS A 1 91 ? 18.854 6.536 -5.692 1.00 88.12 91 LYS A C 1
ATOM 731 O O . LYS A 1 91 ? 18.136 7.381 -5.176 1.00 88.12 91 LYS A O 1
ATOM 736 N N . TRP A 1 92 ? 20.077 6.808 -6.139 1.00 87.38 92 TRP A N 1
ATOM 737 C CA . TRP A 1 92 ? 20.691 8.127 -6.015 1.00 87.38 92 TRP A CA 1
ATOM 738 C C . TRP A 1 92 ? 19.960 9.178 -6.864 1.00 87.38 92 TRP A C 1
ATOM 740 O O . TRP A 1 92 ? 19.456 10.156 -6.312 1.00 87.38 92 TRP A O 1
ATOM 750 N N . THR A 1 93 ? 19.809 8.935 -8.169 1.00 86.50 93 THR A N 1
ATOM 751 C CA . THR A 1 93 ? 19.178 9.876 -9.114 1.00 86.50 93 THR A CA 1
ATOM 752 C C . THR A 1 93 ? 17.686 10.083 -8.862 1.00 86.50 93 THR A C 1
ATOM 754 O O . THR A 1 93 ? 17.207 11.213 -8.922 1.00 86.50 93 THR A O 1
ATOM 757 N N . GLN A 1 94 ? 16.938 9.020 -8.553 1.00 82.81 94 GLN A N 1
ATOM 758 C CA . GLN A 1 94 ? 15.480 9.077 -8.411 1.00 82.81 94 GLN A CA 1
ATOM 759 C C . GLN A 1 94 ? 15.019 9.315 -6.970 1.00 82.81 94 GLN A C 1
ATOM 761 O O . GLN A 1 94 ? 13.833 9.554 -6.759 1.00 82.81 94 GLN A O 1
ATOM 766 N N . SER A 1 95 ? 15.917 9.309 -5.974 1.00 80.00 95 SER A N 1
ATOM 767 C CA . SER A 1 95 ? 15.572 9.608 -4.569 1.00 80.00 95 SER A CA 1
ATOM 768 C C . SER A 1 95 ? 14.768 10.900 -4.411 1.00 80.00 95 SER A C 1
ATOM 770 O O . SER A 1 95 ? 13.866 10.964 -3.583 1.00 80.00 95 SER A O 1
ATOM 772 N N . VAL A 1 96 ? 15.052 11.908 -5.240 1.00 75.00 96 VAL A N 1
ATOM 773 C CA . VAL A 1 96 ? 14.363 13.206 -5.230 1.00 75.00 96 VAL A CA 1
ATOM 774 C C . VAL A 1 96 ? 12.896 13.126 -5.662 1.00 75.00 96 VAL A C 1
ATOM 776 O O . VAL A 1 96 ? 12.124 14.023 -5.331 1.00 75.00 96 VAL A O 1
ATOM 779 N N . LEU A 1 97 ? 12.515 12.072 -6.391 1.00 78.12 97 LEU A N 1
ATOM 780 C CA . LEU A 1 97 ? 11.150 11.819 -6.858 1.00 78.12 97 LEU A CA 1
ATOM 781 C C . LEU A 1 97 ? 10.334 11.007 -5.846 1.00 78.12 97 LEU A C 1
ATOM 783 O O . LEU A 1 97 ? 9.104 11.013 -5.901 1.00 78.12 97 LEU A O 1
ATOM 787 N N . TYR A 1 98 ? 10.995 10.313 -4.917 1.00 79.25 98 TYR A N 1
ATOM 788 C CA . TYR A 1 98 ? 10.322 9.523 -3.895 1.00 79.25 98 TYR A CA 1
ATOM 789 C C . TYR A 1 98 ? 10.036 10.372 -2.660 1.00 79.25 98 TYR A C 1
ATOM 791 O O . TYR A 1 98 ? 10.921 10.995 -2.077 1.00 79.25 98 TYR A O 1
ATOM 799 N N . LEU A 1 99 ? 8.776 10.374 -2.235 1.00 81.69 99 LEU A N 1
ATOM 800 C CA . LEU A 1 99 ? 8.381 11.008 -0.985 1.00 81.69 99 LEU A CA 1
ATOM 801 C C . LEU A 1 99 ? 8.573 10.036 0.175 1.00 81.69 99 LEU A C 1
ATOM 803 O O . LEU A 1 99 ? 8.178 8.873 0.089 1.00 81.69 99 LEU A O 1
ATOM 807 N N . THR A 1 100 ? 9.120 10.528 1.283 1.00 83.25 100 THR A N 1
ATOM 808 C CA . THR A 1 100 ? 9.286 9.720 2.491 1.00 83.25 100 THR A CA 1
ATOM 809 C C . THR A 1 100 ? 7.957 9.662 3.246 1.00 83.25 100 THR A C 1
ATOM 811 O O . THR A 1 100 ? 7.443 10.721 3.631 1.00 83.25 100 THR A O 1
ATOM 814 N N . PRO A 1 101 ? 7.377 8.468 3.474 1.00 85.50 101 PRO A N 1
ATOM 815 C CA . PRO A 1 101 ? 6.186 8.332 4.296 1.00 85.50 101 PRO A CA 1
ATOM 816 C C . PRO A 1 101 ? 6.551 8.509 5.773 1.00 85.50 101 PRO A C 1
ATOM 818 O O . PRO A 1 101 ? 7.400 7.802 6.311 1.00 85.50 101 PRO A O 1
ATOM 821 N N . VAL A 1 102 ? 5.878 9.438 6.443 1.00 88.06 102 VAL A N 1
ATOM 822 C CA . VAL A 1 102 ? 5.968 9.640 7.890 1.00 88.06 102 VAL A CA 1
ATOM 823 C C . VAL A 1 102 ? 4.630 9.220 8.503 1.00 88.06 102 VAL A C 1
ATOM 825 O O . VAL A 1 102 ? 3.633 9.933 8.316 1.00 88.06 102 VAL A O 1
ATOM 828 N N . PRO A 1 103 ? 4.561 8.065 9.193 1.00 86.12 103 PRO A N 1
ATOM 829 C CA . PRO A 1 103 ? 3.327 7.603 9.813 1.00 86.12 103 PRO A CA 1
ATOM 830 C C . PRO A 1 103 ? 2.923 8.539 10.954 1.00 86.12 103 PRO A C 1
ATOM 832 O O . PRO A 1 103 ? 3.753 9.023 11.727 1.00 86.12 103 PRO A O 1
ATOM 835 N N . SER A 1 104 ? 1.627 8.808 11.066 1.00 83.62 104 SER A N 1
ATOM 836 C CA . SER A 1 104 ? 1.071 9.635 12.129 1.00 83.62 104 SER A CA 1
ATOM 837 C C . SER A 1 104 ? 0.591 8.775 13.290 1.00 83.62 104 SER A C 1
ATOM 839 O O . SER A 1 104 ? -0.194 7.852 13.103 1.00 83.62 104 SER A O 1
ATOM 841 N N . LYS A 1 105 ? 0.964 9.162 14.515 1.00 80.81 105 LYS A N 1
ATOM 842 C CA . LYS A 1 105 ? 0.436 8.579 15.762 1.00 80.81 105 LYS A CA 1
ATOM 843 C C . LYS A 1 105 ? -0.947 9.121 16.152 1.00 80.81 105 LYS A C 1
ATOM 845 O O . LYS A 1 105 ? -1.397 8.920 17.276 1.00 80.81 105 LYS A O 1
ATOM 850 N N . ALA A 1 106 ? -1.615 9.874 15.272 1.00 77.88 106 ALA A N 1
ATOM 851 C CA . ALA A 1 106 ? -2.925 10.452 15.569 1.00 77.88 10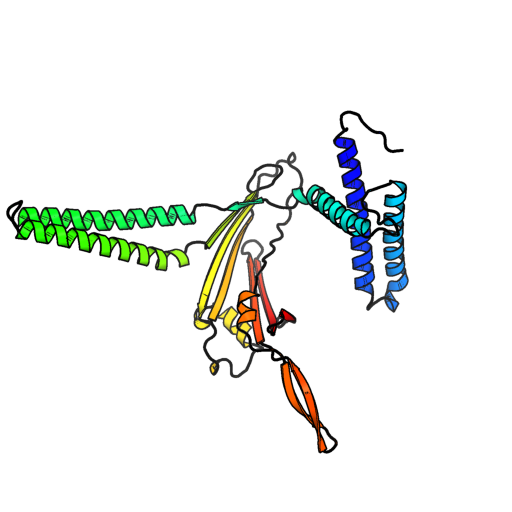6 ALA A CA 1
ATOM 852 C C . ALA A 1 106 ? -3.985 9.392 15.938 1.00 77.88 106 ALA A C 1
ATOM 854 O O . ALA A 1 106 ? -4.639 9.596 16.962 1.00 77.88 106 ALA A O 1
ATOM 855 N N . PRO A 1 107 ? -4.128 8.256 15.218 1.00 76.06 107 PRO A N 1
ATOM 856 C CA . PRO A 1 107 ? -5.091 7.218 15.595 1.00 76.06 107 PRO A CA 1
ATOM 857 C C . PRO A 1 107 ? -4.838 6.657 17.002 1.00 76.06 107 PRO A C 1
ATOM 859 O O . PRO A 1 107 ? -5.760 6.594 17.812 1.00 76.06 107 PRO A O 1
ATOM 862 N N . GLU A 1 108 ? -3.579 6.354 17.337 1.00 78.19 108 GLU A N 1
ATOM 863 C CA . GLU A 1 108 ? -3.181 5.868 18.668 1.00 78.19 108 GLU A CA 1
ATOM 864 C C . GLU A 1 108 ? -3.522 6.878 19.773 1.00 78.19 108 GLU A C 1
ATOM 866 O O . GLU A 1 108 ? -4.093 6.517 20.802 1.00 78.19 108 GLU A O 1
ATOM 871 N N . ARG A 1 109 ? -3.218 8.166 19.553 1.00 81.38 109 ARG A N 1
ATOM 872 C CA . ARG A 1 109 ? -3.538 9.237 20.511 1.00 81.38 109 ARG A CA 1
ATOM 873 C C . ARG A 1 109 ? -5.045 9.373 20.724 1.00 81.38 109 ARG A C 1
ATOM 875 O O . ARG A 1 109 ? -5.480 9.502 21.865 1.00 81.38 109 ARG A O 1
ATOM 882 N N . PHE A 1 110 ? -5.838 9.304 19.654 1.00 81.62 110 PHE A N 1
ATOM 883 C CA . PHE A 1 110 ? -7.300 9.337 19.742 1.00 81.62 110 PHE A CA 1
ATOM 884 C C . PHE A 1 110 ? -7.857 8.141 20.522 1.00 81.62 110 PHE A C 1
ATOM 886 O O . PHE A 1 110 ? -8.716 8.322 21.386 1.00 81.62 110 PHE A O 1
ATOM 893 N N . MET A 1 111 ? -7.332 6.935 20.289 1.00 81.50 111 MET A N 1
ATOM 894 C CA . MET A 1 111 ? -7.694 5.758 21.086 1.00 81.50 111 MET A CA 1
ATOM 895 C C . MET A 1 111 ? -7.325 5.935 22.564 1.00 81.50 111 MET A C 1
ATOM 897 O O . MET A 1 111 ? -8.096 5.538 23.438 1.00 81.50 111 MET A O 1
ATOM 901 N N . GLY A 1 112 ? -6.185 6.569 22.853 1.00 84.75 112 GLY A N 1
ATOM 902 C CA . GLY A 1 112 ? -5.775 6.923 24.212 1.00 84.75 112 GLY A CA 1
ATOM 903 C C . GLY A 1 112 ? -6.766 7.856 24.911 1.00 84.75 112 GLY A C 1
ATOM 904 O O . GLY A 1 112 ? -7.142 7.595 26.053 1.00 84.75 112 GLY A O 1
ATOM 905 N N . ILE A 1 113 ? -7.250 8.892 24.217 1.00 87.81 113 ILE A N 1
ATOM 906 C CA . ILE A 1 113 ? -8.270 9.813 24.748 1.00 87.81 113 ILE A CA 1
ATOM 907 C C . ILE A 1 113 ? -9.558 9.052 25.077 1.00 87.81 113 ILE A C 1
ATOM 909 O O . ILE A 1 113 ? -10.059 9.166 26.191 1.00 87.81 113 ILE A O 1
ATOM 913 N N . LEU A 1 114 ? -10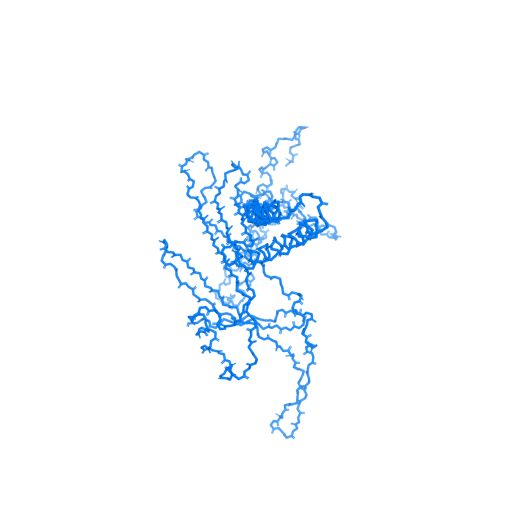.051 8.213 24.161 1.00 88.44 114 LEU A N 1
ATOM 914 C CA . LEU A 1 114 ? -11.267 7.418 24.376 1.00 88.44 114 LEU A CA 1
ATOM 915 C C . LEU A 1 114 ? -11.127 6.426 25.535 1.00 88.44 114 LEU A C 1
ATOM 917 O O . LEU A 1 114 ? -12.053 6.254 26.329 1.00 88.44 114 LEU A O 1
ATOM 921 N N . ALA A 1 115 ? -9.962 5.790 25.663 1.00 88.38 115 ALA A N 1
ATOM 922 C CA . ALA A 1 115 ? -9.660 4.927 26.798 1.00 88.38 115 ALA A CA 1
ATOM 923 C C . ALA A 1 115 ? -9.617 5.719 28.119 1.00 88.38 115 ALA A C 1
ATOM 925 O O . ALA A 1 115 ? -10.100 5.227 29.141 1.00 88.38 115 ALA A O 1
ATOM 926 N N . GLY A 1 116 ? -9.092 6.948 28.092 1.00 91.56 116 GLY A N 1
ATOM 927 C CA . GLY A 1 116 ? -9.136 7.889 29.211 1.00 91.56 116 GLY A CA 1
ATOM 928 C C . GLY A 1 116 ? -10.567 8.266 29.596 1.00 91.56 116 GLY A C 1
ATOM 929 O O . GLY A 1 116 ? -10.924 8.175 30.767 1.00 91.56 116 GLY A O 1
ATOM 930 N N . THR A 1 117 ? -11.422 8.587 28.621 1.00 92.12 117 THR A N 1
ATOM 931 C CA . THR A 1 117 ? -12.849 8.868 28.844 1.00 92.12 117 THR A CA 1
ATOM 932 C C . THR A 1 117 ? -13.573 7.663 29.445 1.00 92.12 117 THR A C 1
ATOM 934 O O . THR A 1 117 ? -14.316 7.817 30.411 1.00 92.12 117 THR A O 1
ATOM 937 N N . ALA A 1 118 ? -13.316 6.450 28.944 1.00 93.88 118 ALA A N 1
ATOM 938 C CA . ALA A 1 118 ? -13.868 5.224 29.521 1.00 93.88 118 ALA A CA 1
ATOM 939 C C . ALA A 1 118 ? -13.445 5.037 30.988 1.00 93.88 118 ALA A C 1
ATOM 941 O O . ALA A 1 118 ? -14.266 4.677 31.832 1.00 93.88 118 ALA A O 1
ATOM 942 N N . ALA A 1 119 ? -12.174 5.306 31.308 1.00 95.12 119 ALA A N 1
ATOM 943 C CA . ALA A 1 119 ? -11.671 5.239 32.675 1.00 95.12 119 ALA A CA 1
ATOM 944 C C . ALA A 1 119 ? -12.308 6.304 33.580 1.00 95.12 119 ALA A C 1
ATOM 946 O O . ALA A 1 119 ? -12.652 5.988 34.716 1.00 95.12 119 ALA A O 1
ATOM 947 N N . ALA A 1 120 ? -12.497 7.527 33.077 1.00 96.12 120 ALA A N 1
ATOM 948 C CA . ALA A 1 120 ? -13.146 8.609 33.810 1.00 96.12 120 ALA A CA 1
ATOM 949 C C . ALA A 1 120 ? -14.601 8.259 34.151 1.00 96.12 120 ALA A C 1
ATOM 951 O O . ALA A 1 120 ? -14.967 8.310 35.320 1.00 96.12 120 ALA A O 1
ATOM 952 N N . ILE A 1 121 ? -15.391 7.797 33.173 1.00 95.62 121 ILE A N 1
ATOM 953 C CA . ILE A 1 121 ? -16.785 7.367 33.388 1.00 95.62 121 ILE A CA 1
ATOM 954 C C . ILE A 1 121 ? -16.855 6.247 34.435 1.00 95.62 121 ILE A C 1
ATOM 956 O O . ILE A 1 121 ? -17.664 6.298 35.362 1.00 95.62 121 ILE A O 1
ATOM 960 N N . ALA A 1 122 ? -15.977 5.250 34.321 1.00 96.19 122 ALA A N 1
ATOM 961 C CA . ALA A 1 122 ? -15.931 4.138 35.261 1.00 96.19 122 ALA A CA 1
ATOM 962 C C . ALA A 1 122 ? -15.523 4.586 36.680 1.00 96.19 122 ALA A C 1
ATOM 964 O O . ALA A 1 122 ? -16.095 4.119 37.665 1.00 96.19 122 ALA A O 1
ATOM 965 N N . MET A 1 123 ? -14.562 5.509 36.801 1.00 96.19 123 MET A N 1
ATOM 966 C CA . MET A 1 123 ? -14.180 6.100 38.088 1.00 96.19 123 MET A CA 1
ATOM 967 C C . MET A 1 123 ? -15.327 6.898 38.704 1.00 96.19 123 MET A C 1
ATOM 969 O O . MET A 1 123 ? -15.603 6.718 39.884 1.00 96.19 123 MET A O 1
ATOM 973 N N . THR A 1 124 ? -16.031 7.719 37.922 1.00 96.69 124 THR A N 1
ATOM 974 C CA . THR A 1 124 ? -17.207 8.461 38.396 1.00 96.69 124 THR A CA 1
ATOM 975 C C . THR A 1 124 ? -18.264 7.516 38.962 1.00 96.69 124 THR A C 1
ATOM 977 O O . THR A 1 124 ? -18.779 7.772 40.047 1.00 96.69 124 THR A O 1
ATOM 980 N N . PHE A 1 125 ? -18.534 6.391 38.291 1.00 95.88 125 PHE A N 1
ATOM 981 C CA . PHE A 1 125 ? -19.445 5.366 38.803 1.00 95.88 125 PHE A CA 1
ATOM 982 C C . PHE A 1 125 ? -18.994 4.806 40.163 1.00 95.88 125 PHE A C 1
ATOM 984 O O . PHE A 1 125 ? -19.782 4.797 41.108 1.00 95.88 125 PHE A O 1
ATOM 991 N N . ALA A 1 126 ? -17.730 4.385 40.290 1.00 94.69 126 ALA A N 1
ATOM 992 C CA . ALA A 1 126 ? -17.211 3.841 41.548 1.00 94.69 126 ALA A CA 1
ATOM 993 C C . ALA A 1 126 ? -17.271 4.861 42.692 1.00 94.69 126 ALA A C 1
ATOM 995 O O . ALA A 1 126 ? -17.672 4.518 43.802 1.00 94.69 126 ALA A O 1
ATOM 996 N N . THR A 1 127 ? -16.912 6.117 42.420 1.00 94.88 127 THR A N 1
ATOM 997 C CA . THR A 1 127 ? -16.957 7.192 43.416 1.00 94.88 127 THR A CA 1
ATOM 998 C C . THR A 1 127 ? -18.388 7.465 43.871 1.00 94.88 127 THR A C 1
ATOM 1000 O O . THR A 1 127 ? -18.633 7.575 45.069 1.00 94.88 127 THR A O 1
ATOM 1003 N N . LEU A 1 128 ? -19.353 7.520 42.947 1.00 95.94 128 LEU A N 1
ATOM 1004 C CA . LEU A 1 128 ? -20.766 7.697 43.295 1.00 95.94 128 LEU A CA 1
ATOM 1005 C C . LEU A 1 128 ? -21.301 6.526 44.127 1.00 95.94 128 LEU A C 1
ATOM 1007 O O . LEU A 1 128 ? -22.011 6.753 45.104 1.00 95.94 128 LEU A O 1
ATOM 1011 N N . ALA A 1 129 ? -20.925 5.291 43.789 1.00 93.38 129 ALA A N 1
ATOM 1012 C CA . ALA A 1 129 ? -21.303 4.109 44.558 1.00 93.38 129 ALA A CA 1
ATOM 1013 C C . ALA A 1 129 ? -20.685 4.104 45.968 1.00 93.38 129 ALA A C 1
ATOM 1015 O O . ALA A 1 129 ? -21.361 3.739 46.927 1.00 93.38 129 ALA A O 1
ATOM 1016 N N . ALA A 1 130 ? -19.437 4.558 46.116 1.00 91.50 130 ALA A N 1
ATOM 1017 C CA . ALA A 1 130 ? -18.794 4.707 47.421 1.00 91.50 130 ALA A CA 1
ATOM 1018 C C . ALA A 1 130 ? -19.488 5.780 48.279 1.00 91.50 130 ALA A C 1
ATOM 1020 O O . ALA A 1 130 ? -19.806 5.516 49.437 1.00 91.50 130 ALA A O 1
ATOM 1021 N N . ILE A 1 131 ? -19.804 6.946 47.699 1.00 93.38 131 ILE A N 1
ATOM 1022 C CA . ILE A 1 131 ? -20.565 8.010 48.379 1.00 93.38 131 ILE A CA 1
ATOM 1023 C C . ILE A 1 131 ? -21.947 7.496 48.802 1.00 93.38 131 ILE A C 1
ATOM 1025 O O . ILE A 1 131 ? -22.409 7.775 49.906 1.00 93.38 131 ILE A O 1
ATOM 1029 N N . PHE A 1 132 ? -22.614 6.735 47.934 1.00 92.81 132 PHE A N 1
ATOM 1030 C CA . PHE A 1 132 ? -23.891 6.105 48.251 1.00 92.81 132 PHE A CA 1
ATOM 1031 C C . PHE A 1 132 ? -23.751 5.119 49.420 1.00 92.81 132 PHE A C 1
ATOM 1033 O O . PHE A 1 132 ? -24.514 5.198 50.379 1.00 92.81 132 PHE A O 1
ATOM 1040 N N . ALA A 1 133 ? -22.742 4.246 49.397 1.00 91.62 133 ALA A N 1
ATOM 1041 C CA . ALA A 1 133 ? -22.494 3.296 50.477 1.00 91.62 133 ALA A CA 1
ATOM 1042 C C . ALA A 1 133 ? -22.247 3.991 51.823 1.00 91.62 133 ALA A C 1
ATOM 1044 O O . ALA A 1 133 ? -22.787 3.552 52.833 1.00 91.62 133 ALA A O 1
ATOM 1045 N N . GLU A 1 134 ? -21.476 5.082 51.840 1.00 90.56 134 GLU A N 1
ATOM 1046 C CA . GLU A 1 134 ? -21.212 5.867 53.054 1.00 90.56 134 GLU A CA 1
ATOM 1047 C C . GLU A 1 134 ? -22.458 6.575 53.607 1.00 90.56 134 GLU A C 1
ATOM 1049 O O . GLU A 1 134 ? -22.526 6.832 54.806 1.00 90.56 134 GLU A O 1
ATOM 1054 N N . ARG A 1 135 ? -23.452 6.890 52.763 1.00 90.62 135 ARG A N 1
ATOM 1055 C CA . ARG A 1 135 ? -24.714 7.503 53.211 1.00 90.62 135 ARG A CA 1
ATOM 1056 C C . ARG A 1 135 ? -25.689 6.505 53.830 1.00 90.62 135 ARG A C 1
ATOM 1058 O O . ARG A 1 135 ? -26.433 6.886 54.727 1.00 90.62 135 ARG A O 1
ATOM 1065 N N . PHE A 1 136 ? -25.727 5.271 53.328 1.00 88.69 136 PHE A N 1
ATOM 1066 C CA . PHE A 1 136 ? -26.723 4.270 53.733 1.00 88.69 136 PHE A CA 1
ATOM 1067 C C . PHE A 1 136 ? -26.206 3.257 54.756 1.00 88.69 136 PHE A C 1
ATOM 1069 O O . PHE A 1 136 ? -27.000 2.704 55.513 1.00 88.69 136 PHE A O 1
ATOM 1076 N N . PHE A 1 137 ? -24.896 3.014 54.798 1.00 91.50 137 PHE A N 1
ATOM 1077 C CA . PHE A 1 137 ? -24.282 2.049 55.702 1.00 91.50 137 PHE A CA 1
ATOM 1078 C C . PHE A 1 137 ? -23.250 2.721 56.600 1.00 91.50 137 PHE A C 1
ATOM 1080 O O . PHE A 1 137 ? -22.547 3.646 56.196 1.00 91.50 137 PHE A O 1
ATOM 1087 N N . LEU A 1 138 ? -23.108 2.201 57.821 1.00 86.62 138 LEU A N 1
ATOM 1088 C CA . LEU A 1 138 ? -22.027 2.607 58.713 1.00 86.62 138 LEU A CA 1
ATOM 1089 C C . LEU A 1 138 ? -20.682 2.319 58.041 1.00 86.62 138 LEU A C 1
ATOM 1091 O O . LEU A 1 138 ? -20.436 1.206 57.558 1.00 86.62 138 LEU A O 1
ATOM 1095 N N . LYS A 1 139 ? -19.806 3.324 58.025 1.00 87.31 139 LYS A N 1
ATOM 1096 C CA . LYS A 1 139 ? -18.447 3.193 57.500 1.00 87.31 139 LYS A CA 1
ATOM 1097 C C . LYS A 1 139 ? -17.731 2.034 58.201 1.00 87.31 139 LYS A C 1
ATOM 1099 O O . LYS A 1 139 ? -17.849 1.880 59.413 1.00 87.31 139 LYS A O 1
ATOM 1104 N N . ASN A 1 140 ? -17.000 1.225 57.433 1.00 86.50 140 ASN A N 1
ATOM 1105 C CA . ASN A 1 140 ? -16.322 -0.003 57.881 1.00 86.50 140 ASN A CA 1
ATOM 1106 C C . ASN A 1 140 ? -17.244 -1.160 58.314 1.00 86.50 140 ASN A C 1
ATOM 1108 O O . ASN A 1 140 ? -16.754 -2.170 58.815 1.00 86.50 140 ASN A O 1
ATOM 1112 N N . SER A 1 141 ? -18.558 -1.068 58.100 1.00 91.38 141 SER A N 1
ATOM 1113 C CA . SER A 1 141 ? -19.428 -2.240 58.230 1.00 91.38 141 SER A CA 1
ATOM 1114 C C . SER A 1 141 ? -19.167 -3.249 57.106 1.00 91.38 141 SER A C 1
ATOM 1116 O O . SER A 1 141 ? -18.714 -2.898 56.013 1.00 91.38 141 SER A O 1
ATOM 1118 N N . MET A 1 142 ? -19.510 -4.516 57.351 1.00 91.12 142 MET A N 1
ATOM 1119 C CA . MET A 1 142 ? -19.416 -5.573 56.338 1.00 91.12 142 MET A CA 1
ATOM 1120 C C . MET A 1 142 ? -20.235 -5.235 55.080 1.00 91.12 142 MET A C 1
ATOM 1122 O O . MET A 1 142 ? -19.780 -5.467 53.964 1.00 91.12 142 MET A O 1
ATOM 1126 N N . GLN A 1 1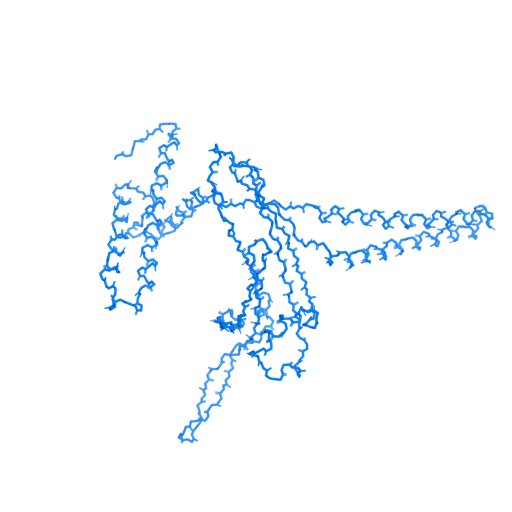43 ? -21.415 -4.634 55.259 1.00 91.56 143 GLN A N 1
ATOM 1127 C CA . GLN A 1 143 ? -22.311 -4.231 54.171 1.00 91.56 143 GLN A CA 1
ATOM 1128 C C . GLN A 1 143 ? -21.692 -3.118 53.314 1.00 91.56 143 GLN A C 1
ATOM 1130 O O . GLN A 1 143 ? -21.700 -3.209 52.086 1.00 91.56 143 GLN A O 1
ATOM 1135 N N . TRP A 1 144 ? -21.093 -2.109 53.958 1.00 93.00 144 TRP A N 1
ATOM 1136 C CA . TRP A 1 144 ? -20.355 -1.045 53.276 1.00 93.00 144 TRP A CA 1
ATOM 1137 C C . TRP A 1 144 ? -19.191 -1.610 52.453 1.00 93.00 144 TRP A C 1
ATOM 1139 O O . TRP A 1 144 ? -19.072 -1.318 51.263 1.00 93.00 144 TRP A O 1
ATOM 1149 N N . ALA A 1 145 ? -18.366 -2.466 53.067 1.00 91.50 145 ALA A N 1
ATOM 1150 C CA . ALA A 1 145 ? -17.196 -3.046 52.413 1.00 91.50 145 ALA A CA 1
ATOM 1151 C C . ALA A 1 145 ? -17.592 -3.889 51.192 1.00 91.50 145 ALA A C 1
ATOM 1153 O O . ALA A 1 145 ? -16.997 -3.756 50.122 1.00 91.50 145 ALA A O 1
ATOM 1154 N N . LEU A 1 146 ? -18.635 -4.711 51.329 1.00 93.56 146 LEU A N 1
ATOM 1155 C CA . LEU A 1 146 ? -19.134 -5.562 50.253 1.00 93.56 146 LEU A CA 1
ATOM 1156 C C . LEU A 1 146 ? -19.647 -4.727 49.069 1.00 93.56 146 LEU A C 1
ATOM 1158 O O . LEU A 1 146 ? -19.325 -5.036 47.921 1.00 93.56 146 LEU A O 1
ATOM 1162 N N . LEU A 1 147 ? -20.367 -3.631 49.329 1.00 92.62 147 LEU A N 1
ATOM 1163 C CA . LEU A 1 147 ? -20.852 -2.730 48.278 1.00 92.62 147 LEU A CA 1
ATOM 1164 C C . LEU A 1 147 ? -19.695 -2.033 47.547 1.00 92.62 147 LEU A C 1
ATOM 1166 O O . LEU A 1 147 ? -19.684 -2.002 46.317 1.00 92.62 147 LEU A O 1
ATOM 1170 N N . VAL A 1 148 ? -18.691 -1.530 48.272 1.00 92.50 148 VAL A N 1
ATOM 1171 C CA . VAL A 1 148 ? -17.510 -0.882 47.670 1.00 92.50 148 VAL A CA 1
ATOM 1172 C C . VAL A 1 148 ? -16.710 -1.861 46.804 1.00 92.50 148 VAL A C 1
ATOM 1174 O O . VAL A 1 148 ? -16.317 -1.510 45.689 1.00 92.50 148 VAL A O 1
ATOM 1177 N N . ILE A 1 149 ? -16.510 -3.100 47.268 1.00 93.19 149 ILE A N 1
ATOM 1178 C CA . ILE A 1 149 ? -15.838 -4.151 46.487 1.00 93.19 149 ILE A CA 1
ATOM 1179 C C . ILE A 1 149 ? -16.625 -4.451 45.207 1.00 93.19 149 ILE A C 1
ATOM 1181 O O . ILE A 1 149 ? -16.045 -4.466 44.119 1.00 93.19 149 ILE A O 1
ATOM 1185 N N . LEU A 1 150 ? -17.947 -4.632 45.306 1.00 93.88 150 LEU A N 1
ATOM 1186 C CA . LEU A 1 150 ? -18.797 -4.853 44.135 1.00 93.88 150 LEU A CA 1
ATOM 1187 C C . LEU A 1 150 ? -18.709 -3.680 43.154 1.00 93.88 150 LEU A C 1
ATOM 1189 O O . LEU A 1 150 ? -18.492 -3.895 41.962 1.00 93.88 150 LEU A O 1
ATOM 1193 N N . ALA A 1 151 ? -18.808 -2.443 43.641 1.00 93.62 151 ALA A N 1
ATOM 1194 C CA . ALA A 1 151 ? -18.688 -1.248 42.812 1.00 93.62 151 ALA A CA 1
ATOM 1195 C C . ALA A 1 151 ? -17.343 -1.191 42.071 1.00 93.62 151 ALA A C 1
ATOM 1197 O O . ALA A 1 151 ? -17.299 -0.812 40.899 1.00 93.62 151 ALA A O 1
ATOM 1198 N N . TYR A 1 152 ? -16.257 -1.618 42.721 1.00 93.38 152 TYR A N 1
ATOM 1199 C CA . TYR A 1 152 ? -14.936 -1.685 42.105 1.00 93.38 152 TYR A CA 1
ATOM 1200 C C . TYR A 1 152 ? -14.876 -2.712 40.963 1.00 93.38 152 TYR A C 1
ATOM 1202 O O . TYR A 1 152 ? -14.374 -2.404 39.881 1.00 93.38 152 TYR A O 1
ATOM 1210 N N . VAL A 1 153 ? -15.460 -3.900 41.151 1.00 94.50 153 VAL A N 1
ATOM 1211 C CA . VAL A 1 153 ? -15.558 -4.920 40.090 1.00 94.50 153 VAL A CA 1
ATOM 1212 C C . VAL A 1 153 ? -16.425 -4.424 38.926 1.00 94.50 153 VAL A C 1
ATOM 1214 O O . VAL A 1 153 ? -16.054 -4.578 37.759 1.00 94.50 153 VAL A O 1
ATOM 1217 N N . PHE A 1 154 ? -17.562 -3.785 39.219 1.00 93.94 154 PHE A N 1
ATOM 1218 C CA . PHE A 1 154 ? -18.446 -3.222 38.196 1.00 93.94 154 PHE A CA 1
ATOM 1219 C C . PHE A 1 154 ? -17.778 -2.100 37.402 1.00 93.94 154 PHE A C 1
ATOM 1221 O O . PHE A 1 154 ? -17.904 -2.072 36.177 1.00 93.94 154 PHE A O 1
ATOM 1228 N N . LYS A 1 155 ? -17.014 -1.220 38.058 1.00 94.06 155 LYS A N 1
ATOM 1229 C CA . LYS A 1 155 ? -16.191 -0.202 37.390 1.00 94.06 155 LYS A CA 1
ATOM 1230 C C . LYS A 1 155 ? -15.298 -0.827 36.321 1.00 94.06 155 LYS A C 1
ATOM 1232 O O . LYS A 1 155 ? -15.269 -0.325 35.197 1.00 94.06 155 LYS A O 1
ATOM 1237 N N . ASP A 1 156 ? -14.596 -1.913 36.633 1.00 94.25 156 ASP A N 1
ATOM 1238 C CA . ASP A 1 156 ? -13.707 -2.557 35.661 1.00 94.25 156 ASP A CA 1
ATOM 1239 C C . ASP A 1 156 ? -14.488 -3.133 34.472 1.00 94.25 156 ASP A C 1
ATOM 1241 O O . ASP A 1 156 ? -14.077 -2.964 33.319 1.00 94.25 156 ASP A O 1
ATOM 1245 N N . ARG A 1 157 ? -15.677 -3.704 34.710 1.00 95.75 157 ARG A N 1
ATOM 1246 C CA . ARG A 1 157 ? -16.556 -4.190 33.632 1.00 95.75 157 ARG A CA 1
ATOM 1247 C C . ARG A 1 157 ? -17.112 -3.060 32.767 1.00 95.75 157 ARG A C 1
ATOM 1249 O O . ARG A 1 157 ? -17.129 -3.199 31.544 1.00 95.75 157 ARG A O 1
ATOM 1256 N N . ILE A 1 158 ? -17.490 -1.931 33.366 1.00 92.88 158 ILE A N 1
ATOM 1257 C CA . ILE A 1 158 ? -17.929 -0.725 32.647 1.00 92.88 158 ILE A CA 1
ATOM 1258 C C . ILE A 1 158 ? -16.784 -0.179 31.789 1.00 92.88 158 ILE A C 1
ATOM 1260 O O . ILE A 1 158 ? -16.969 0.051 30.594 1.00 92.88 158 ILE A O 1
ATOM 1264 N N . LYS A 1 159 ? -15.584 -0.020 32.363 1.00 93.75 159 LYS A N 1
ATOM 1265 C CA . LYS A 1 159 ? -14.399 0.476 31.649 1.00 93.75 159 LYS A CA 1
ATOM 1266 C C . LYS A 1 159 ? -14.063 -0.403 30.448 1.00 93.75 159 LYS A C 1
ATOM 1268 O O . LYS A 1 159 ? -13.837 0.114 29.355 1.00 93.75 159 LYS A O 1
ATOM 1273 N N . GLU A 1 160 ? -14.022 -1.722 30.632 1.00 92.38 160 GLU A N 1
ATOM 1274 C CA . GLU A 1 160 ? -13.760 -2.656 29.537 1.00 92.38 160 GLU A CA 1
ATOM 1275 C C . GLU A 1 160 ? -14.866 -2.631 28.480 1.00 92.38 160 GLU A C 1
ATOM 1277 O O . GLU A 1 160 ? -14.560 -2.609 27.288 1.00 92.38 160 GLU A O 1
ATOM 1282 N N . GLY A 1 161 ? -16.134 -2.606 28.899 1.00 91.94 161 GLY A N 1
ATOM 1283 C CA . GLY A 1 161 ? -17.282 -2.513 27.999 1.00 91.94 161 GLY A CA 1
ATOM 1284 C C . GLY A 1 161 ? -17.216 -1.262 27.126 1.00 91.94 161 GLY A C 1
ATOM 1285 O O . GLY A 1 161 ? -17.285 -1.364 25.901 1.00 91.94 161 GLY A O 1
ATOM 1286 N N . LEU A 1 162 ? -16.971 -0.101 27.738 1.00 90.88 162 LEU A N 1
ATOM 1287 C CA . LEU A 1 162 ? -16.792 1.174 27.041 1.00 90.88 162 LEU A CA 1
ATOM 1288 C C . LEU A 1 162 ? -15.575 1.158 26.118 1.00 90.88 162 LEU A C 1
ATOM 1290 O O . LEU A 1 162 ? -15.672 1.584 24.970 1.00 90.88 162 LEU A O 1
ATOM 1294 N N . ARG A 1 163 ? -14.437 0.613 26.567 1.00 87.31 163 ARG A N 1
ATOM 1295 C CA . ARG A 1 163 ? -13.236 0.500 25.729 1.00 87.31 163 ARG A CA 1
ATOM 1296 C C . ARG A 1 163 ? -13.502 -0.349 24.487 1.00 87.31 163 ARG A C 1
ATOM 1298 O O . ARG A 1 163 ? -13.110 0.050 23.395 1.00 87.31 163 ARG A O 1
ATOM 1305 N N . ARG A 1 164 ? -14.186 -1.489 24.634 1.00 86.00 164 ARG A N 1
ATOM 1306 C CA . ARG A 1 164 ? -14.572 -2.352 23.505 1.00 86.00 164 ARG A CA 1
ATOM 1307 C C . ARG A 1 164 ? -15.596 -1.673 22.598 1.00 86.00 164 ARG A C 1
ATOM 1309 O O . ARG A 1 164 ? -15.491 -1.798 21.383 1.00 86.00 164 ARG A O 1
ATOM 1316 N N . PHE A 1 165 ? -16.562 -0.954 23.165 1.00 85.62 165 PHE A N 1
ATOM 1317 C CA . PHE A 1 165 ? -17.542 -0.180 22.404 1.00 85.62 165 PHE A CA 1
ATOM 1318 C C . PHE A 1 165 ? -16.855 0.894 21.553 1.00 85.62 165 PHE A C 1
ATOM 1320 O O . PHE A 1 165 ? -17.033 0.913 20.337 1.00 85.62 165 PHE A O 1
ATOM 1327 N N . PHE A 1 166 ? -15.986 1.714 22.149 1.00 83.75 166 PHE A N 1
ATOM 1328 C CA . PHE A 1 166 ? -15.214 2.718 21.418 1.00 83.75 166 PHE A CA 1
ATOM 1329 C C . PHE A 1 166 ? -14.299 2.085 20.368 1.00 83.75 166 PHE A C 1
ATOM 1331 O O . PHE A 1 166 ? -14.264 2.545 19.230 1.00 83.75 166 PHE A O 1
ATOM 1338 N N . ALA A 1 167 ? -13.636 0.976 20.699 1.00 74.50 167 ALA A N 1
ATOM 1339 C CA . ALA A 1 167 ? -12.810 0.242 19.748 1.00 74.50 167 ALA A CA 1
ATOM 1340 C C . ALA A 1 167 ? -13.604 -0.390 18.592 1.00 74.50 167 ALA A C 1
ATOM 1342 O O . ALA A 1 167 ? -12.999 -0.699 17.580 1.00 74.50 167 ALA A O 1
ATOM 1343 N N . LYS A 1 168 ? -14.925 -0.591 18.706 1.00 70.94 168 LYS A N 1
ATOM 1344 C CA . LYS A 1 168 ? -15.775 -1.125 17.622 1.00 70.94 168 LYS A CA 1
ATOM 1345 C C . LYS A 1 168 ? -16.499 -0.044 16.820 1.00 70.94 168 LYS A C 1
ATOM 1347 O O . LYS A 1 168 ? -16.725 -0.223 15.628 1.00 70.94 168 LYS A O 1
ATOM 1352 N N . VAL A 1 169 ? -16.903 1.051 17.462 1.00 67.31 169 VAL A N 1
ATOM 1353 C CA . VAL A 1 169 ? -17.728 2.102 16.840 1.00 67.31 169 VAL A CA 1
ATOM 1354 C C . VAL A 1 169 ? -16.873 3.167 16.164 1.00 67.31 169 VAL A C 1
ATOM 1356 O O . VAL A 1 169 ? -17.224 3.654 15.093 1.00 67.31 169 VAL A O 1
ATOM 1359 N N . VAL A 1 170 ? -15.733 3.508 16.760 1.00 64.62 170 VAL A N 1
ATOM 1360 C CA . VAL A 1 170 ? -14.890 4.610 16.292 1.00 64.62 170 VAL A CA 1
ATOM 1361 C C . VAL A 1 170 ? -14.007 4.251 15.075 1.00 64.62 170 VAL A C 1
ATOM 1363 O O . VAL A 1 170 ? -13.780 5.148 14.265 1.00 64.62 170 VAL A O 1
ATOM 1366 N N . PRO A 1 171 ? -13.576 2.991 14.822 1.00 58.44 171 PRO A N 1
ATOM 1367 C CA . PRO A 1 171 ? -12.836 2.648 13.601 1.00 58.44 171 PRO A CA 1
ATOM 1368 C C . PRO A 1 171 ? -13.561 2.984 12.298 1.00 58.44 171 PRO A C 1
ATOM 1370 O O . PRO A 1 171 ? -12.902 3.397 11.360 1.00 58.44 171 PRO A O 1
ATOM 1373 N N . ARG A 1 172 ? -14.904 2.950 12.258 1.00 53.00 172 ARG A N 1
ATOM 1374 C CA . ARG A 1 172 ? -15.672 3.381 11.066 1.00 53.00 172 ARG A CA 1
ATOM 1375 C C . ARG A 1 172 ? -15.442 4.854 10.691 1.00 53.00 172 ARG A C 1
ATOM 1377 O O . ARG A 1 172 ? -15.812 5.289 9.607 1.00 53.00 172 ARG A O 1
ATOM 1384 N N . LEU A 1 173 ? -14.863 5.645 11.596 1.00 54.62 173 LEU A N 1
ATOM 1385 C CA . LEU A 1 173 ? -14.490 7.046 11.386 1.00 54.62 173 LEU A CA 1
ATOM 1386 C C . LEU A 1 173 ? -12.963 7.241 11.326 1.00 54.62 173 LEU A C 1
ATOM 1388 O O . LEU A 1 173 ? -12.475 8.205 10.715 1.00 54.62 173 LEU A O 1
ATOM 1392 N N . LEU A 1 174 ? -12.192 6.340 11.943 1.00 61.44 174 LEU A N 1
ATOM 1393 C CA . LEU A 1 174 ? -10.737 6.431 12.034 1.00 61.44 174 LEU A CA 1
ATOM 1394 C C . LEU A 1 174 ? -10.068 5.785 10.829 1.00 61.44 174 LEU A C 1
ATOM 1396 O O . LEU A 1 174 ? -10.546 4.831 10.243 1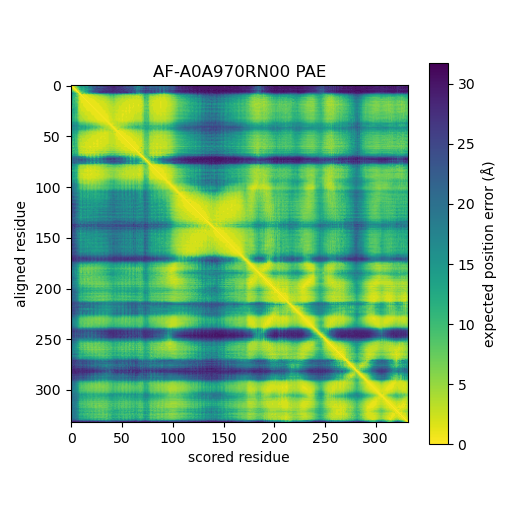.00 61.44 174 LEU A O 1
ATOM 1400 N N . ALA A 1 175 ? -8.937 6.353 10.443 1.00 70.75 175 ALA A N 1
ATOM 1401 C CA . ALA A 1 175 ? -8.065 5.701 9.486 1.00 70.75 175 ALA A CA 1
ATOM 1402 C C . ALA A 1 175 ? -7.336 4.541 10.158 1.00 70.75 175 ALA A C 1
ATOM 1404 O O . ALA A 1 175 ? -6.834 4.732 11.270 1.00 70.75 175 ALA A O 1
ATOM 1405 N N . ASP A 1 176 ? -7.143 3.441 9.441 1.00 76.69 176 ASP A N 1
ATOM 1406 C CA . ASP A 1 176 ? -6.165 2.424 9.829 1.00 76.69 176 ASP A CA 1
ATOM 1407 C C . ASP A 1 176 ? -4.746 2.966 9.685 1.00 76.69 176 ASP A C 1
ATOM 1409 O O . ASP A 1 176 ? -3.875 2.718 10.517 1.00 76.69 176 ASP A O 1
ATOM 1413 N N . GLN A 1 177 ? -4.512 3.762 8.638 1.00 80.75 177 GLN A N 1
ATOM 1414 C CA . GLN A 1 177 ? -3.219 4.391 8.406 1.00 80.75 177 GLN A CA 1
ATOM 1415 C C . GLN A 1 177 ? -3.384 5.857 8.023 1.00 80.75 177 GLN A C 1
ATOM 1417 O O . GLN A 1 177 ? -4.142 6.214 7.119 1.00 80.75 177 GLN A O 1
ATOM 1422 N N . ILE A 1 178 ? -2.624 6.718 8.696 1.00 84.94 178 ILE A N 1
ATOM 1423 C CA . ILE A 1 178 ? -2.448 8.118 8.313 1.00 84.94 178 ILE A CA 1
ATOM 1424 C C . ILE A 1 178 ? -0.963 8.339 8.090 1.00 84.94 178 ILE A C 1
ATOM 1426 O O . ILE A 1 178 ? -0.166 8.155 9.010 1.00 84.94 178 ILE A O 1
ATOM 1430 N N . ALA A 1 179 ? -0.593 8.775 6.894 1.00 86.62 179 ALA A N 1
ATOM 1431 C CA . ALA A 1 179 ? 0.785 9.098 6.559 1.00 86.62 179 ALA A CA 1
ATOM 1432 C C . ALA A 1 179 ? 0.870 10.504 5.971 1.00 86.62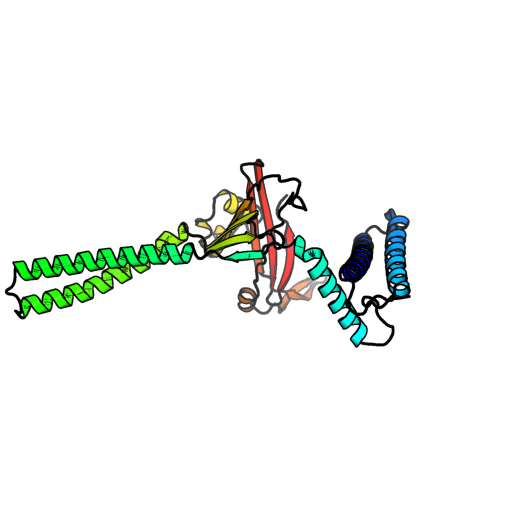 179 ALA A C 1
ATOM 1434 O O . ALA A 1 179 ? 0.030 10.916 5.171 1.00 86.62 179 ALA A O 1
ATOM 1435 N N . SER A 1 180 ? 1.897 11.246 6.375 1.00 86.19 180 SER A N 1
ATOM 1436 C CA . SER A 1 180 ? 2.306 12.472 5.692 1.00 86.19 180 SER A CA 1
ATOM 1437 C C . SER A 1 180 ? 3.506 12.157 4.813 1.00 86.19 180 SER A C 1
ATOM 1439 O O . SER A 1 180 ? 4.461 11.540 5.267 1.00 86.19 180 SER A O 1
ATOM 1441 N N . PHE A 1 181 ? 3.464 12.587 3.563 1.00 84.56 181 PHE A N 1
ATOM 1442 C CA . PHE A 1 181 ? 4.538 12.398 2.600 1.00 84.56 181 PHE A CA 1
ATOM 1443 C C . PHE A 1 181 ? 5.391 13.654 2.560 1.00 84.56 181 PHE A C 1
ATOM 1445 O O . PHE A 1 181 ? 4.887 14.752 2.302 1.00 84.56 181 PHE A O 1
ATOM 1452 N N . VAL A 1 182 ? 6.672 13.488 2.871 1.00 83.50 182 VAL A N 1
ATOM 1453 C CA . VAL A 1 182 ? 7.623 14.582 3.059 1.00 83.50 182 VAL A CA 1
ATOM 1454 C C . VAL A 1 182 ? 8.675 14.549 1.957 1.00 83.50 182 VAL A C 1
ATOM 1456 O O . VAL A 1 182 ? 9.146 13.481 1.570 1.00 83.50 182 VAL A O 1
ATOM 1459 N N . SER A 1 183 ? 9.048 15.726 1.453 1.00 78.25 183 SER A N 1
ATOM 1460 C CA . SER A 1 183 ? 10.163 15.866 0.512 1.00 78.25 183 SER A CA 1
ATOM 1461 C C . SER A 1 183 ? 11.491 15.553 1.212 1.00 78.25 183 SER A C 1
ATOM 1463 O O . SER A 1 183 ? 11.824 16.259 2.170 1.00 78.25 183 SER A O 1
ATOM 1465 N N . PRO A 1 184 ? 12.304 14.606 0.709 1.00 73.50 184 PRO A N 1
ATOM 1466 C CA . PRO A 1 184 ? 13.635 14.347 1.262 1.00 73.50 184 PRO A CA 1
ATOM 1467 C C . PRO A 1 184 ? 14.562 15.571 1.214 1.00 73.50 184 PRO A C 1
ATOM 1469 O O . PRO A 1 184 ? 15.447 15.711 2.049 1.00 73.50 184 PRO A O 1
ATOM 1472 N N . ARG A 1 185 ? 14.349 16.481 0.250 1.00 72.31 185 ARG A N 1
ATOM 1473 C CA . ARG A 1 185 ? 15.178 17.680 0.052 1.00 72.31 185 ARG A CA 1
ATOM 1474 C C . ARG A 1 185 ? 14.829 18.817 1.007 1.00 72.31 185 ARG A C 1
ATOM 1476 O O . ARG A 1 185 ? 15.717 19.530 1.454 1.00 72.31 185 ARG A O 1
ATOM 1483 N N . THR A 1 186 ? 13.538 19.050 1.239 1.00 75.12 186 THR A N 1
ATOM 1484 C CA . THR A 1 186 ? 13.070 20.255 1.950 1.00 75.12 186 THR A CA 1
ATOM 1485 C C . THR A 1 186 ? 12.532 19.967 3.342 1.00 75.12 186 THR A C 1
ATOM 1487 O O . THR A 1 186 ? 12.304 20.903 4.102 1.00 75.12 186 THR A O 1
ATOM 1490 N N . GLY A 1 187 ? 12.253 18.701 3.669 1.00 77.50 187 GLY A N 1
ATOM 1491 C CA . GLY A 1 187 ? 11.588 18.326 4.917 1.00 77.50 187 GLY A CA 1
ATOM 1492 C C . GLY A 1 187 ? 10.129 18.793 5.011 1.00 77.50 187 GLY A C 1
ATOM 1493 O O . GLY A 1 187 ? 9.477 18.559 6.027 1.00 77.50 187 GLY A O 1
ATOM 1494 N N . LYS A 1 188 ? 9.578 19.429 3.967 1.00 79.62 188 LYS A N 1
ATOM 1495 C CA . LYS A 1 188 ? 8.188 19.896 3.956 1.00 79.62 188 LYS A CA 1
ATOM 1496 C C . LYS A 1 188 ? 7.226 18.768 3.602 1.00 79.62 188 LYS A C 1
ATOM 1498 O O . LYS A 1 188 ? 7.485 17.966 2.702 1.00 79.62 188 LYS A O 1
ATOM 1503 N N . SER A 1 189 ? 6.088 18.746 4.294 1.00 80.94 189 SER A N 1
ATOM 1504 C CA . SER A 1 189 ? 4.961 17.876 3.961 1.00 80.94 189 SER A CA 1
ATOM 1505 C C . SER A 1 189 ? 4.312 18.345 2.659 1.00 80.94 189 SER A C 1
ATOM 1507 O O . SER A 1 189 ? 4.028 19.530 2.497 1.00 80.94 189 SER A O 1
ATOM 1509 N N . LEU A 1 190 ? 4.114 17.418 1.728 1.00 81.38 190 LEU A N 1
ATOM 1510 C CA . LEU A 1 190 ? 3.578 17.680 0.388 1.00 81.38 190 LEU A CA 1
ATOM 1511 C C . LEU A 1 190 ? 2.231 17.007 0.161 1.00 81.38 190 LEU A C 1
ATOM 1513 O O . LEU A 1 190 ? 1.418 17.471 -0.631 1.00 81.38 190 LEU A O 1
ATOM 1517 N N . SER A 1 191 ? 1.982 15.905 0.858 1.00 83.31 191 SER A N 1
ATOM 1518 C CA . SER A 1 191 ? 0.720 15.190 0.778 1.00 83.31 191 SER A CA 1
ATOM 1519 C C . SER A 1 191 ? 0.414 14.522 2.106 1.00 83.31 191 SER A C 1
ATOM 1521 O O . SER A 1 191 ? 1.313 14.210 2.890 1.00 83.31 191 SER A O 1
ATOM 1523 N N . LYS A 1 192 ? -0.870 14.309 2.364 1.00 86.75 192 LYS A N 1
ATOM 1524 C CA . LYS A 1 192 ? -1.356 13.466 3.450 1.00 86.75 192 LYS A CA 1
ATOM 1525 C C . LYS A 1 192 ? -2.251 12.401 2.847 1.00 86.75 192 LYS A C 1
ATOM 1527 O O . LYS A 1 192 ? -3.154 12.734 2.084 1.00 86.75 192 LYS A O 1
ATOM 1532 N N . ALA A 1 193 ? -2.028 11.147 3.216 1.00 88.50 193 ALA A N 1
ATOM 1533 C CA . ALA A 1 193 ? -2.943 10.069 2.891 1.00 88.50 193 ALA A CA 1
ATOM 1534 C C . ALA A 1 193 ? -3.595 9.513 4.150 1.00 88.50 193 ALA A C 1
ATOM 1536 O O . ALA A 1 193 ? -2.961 9.383 5.201 1.00 88.50 193 ALA A O 1
ATOM 1537 N N . LYS A 1 194 ? -4.869 9.173 3.999 1.00 89.00 194 LYS A N 1
ATOM 1538 C CA . LYS A 1 194 ? -5.680 8.438 4.958 1.00 89.00 194 LYS A CA 1
ATOM 1539 C C . LYS A 1 194 ? -6.137 7.157 4.269 1.00 89.00 194 LYS A C 1
ATOM 1541 O O . LYS A 1 194 ? -6.760 7.241 3.215 1.00 89.00 194 LYS A O 1
ATOM 1546 N N . VAL A 1 195 ? -5.841 6.005 4.854 1.00 89.56 195 VAL A N 1
ATOM 1547 C CA . VAL A 1 195 ? -6.275 4.694 4.360 1.00 89.56 195 VAL A CA 1
ATOM 1548 C C . VAL A 1 195 ? -7.209 4.063 5.383 1.00 89.56 195 VAL A C 1
ATOM 1550 O O . VAL A 1 195 ? -6.928 4.107 6.583 1.00 89.56 195 VAL A O 1
ATOM 1553 N N . ILE A 1 196 ? -8.311 3.512 4.889 1.00 87.75 196 ILE A N 1
ATOM 1554 C CA . ILE A 1 196 ? -9.293 2.726 5.632 1.00 87.75 196 ILE A CA 1
ATOM 1555 C C . ILE A 1 196 ? -9.456 1.389 4.904 1.00 87.75 196 ILE A C 1
ATOM 1557 O O . ILE A 1 196 ? -9.591 1.374 3.679 1.00 87.75 196 ILE A O 1
ATOM 1561 N N . ILE A 1 197 ? -9.421 0.286 5.642 1.00 88.25 197 ILE A N 1
ATOM 1562 C CA . ILE A 1 197 ? -9.579 -1.076 5.142 1.00 88.25 197 ILE A CA 1
ATOM 1563 C C . ILE A 1 197 ? -10.622 -1.776 6.005 1.00 88.25 197 ILE A C 1
ATOM 1565 O O . ILE A 1 197 ? -10.425 -1.985 7.198 1.00 88.25 197 ILE A O 1
ATOM 1569 N N . GLU A 1 198 ? -11.727 -2.181 5.390 1.00 86.38 198 GLU A N 1
ATOM 1570 C CA . GLU A 1 198 ? -12.810 -2.872 6.083 1.00 86.38 198 GLU A CA 1
ATOM 1571 C C . GLU A 1 198 ? -13.129 -4.194 5.389 1.00 86.38 198 GLU A C 1
ATOM 1573 O O . GLU A 1 198 ? -13.347 -4.226 4.180 1.00 86.38 198 GLU A O 1
ATOM 1578 N N . LEU A 1 199 ? -13.212 -5.284 6.156 1.00 89.12 199 LEU A N 1
ATOM 1579 C CA . LEU A 1 199 ? -13.844 -6.515 5.685 1.00 89.12 199 LEU A CA 1
ATOM 1580 C C . LEU A 1 199 ? -15.348 -6.409 5.958 1.00 89.12 199 LEU A C 1
ATOM 1582 O O . LEU A 1 199 ? -15.781 -6.309 7.110 1.00 89.12 199 LEU A O 1
ATOM 1586 N N . THR A 1 200 ? -16.147 -6.367 4.899 1.00 88.75 200 THR A N 1
ATOM 1587 C CA . THR A 1 200 ? -17.585 -6.106 4.973 1.00 88.75 200 THR A CA 1
ATOM 1588 C C . THR A 1 200 ? -18.361 -7.047 4.064 1.00 88.75 200 THR A C 1
ATOM 1590 O O . THR A 1 200 ? -17.807 -7.656 3.161 1.00 88.75 200 THR A O 1
ATOM 1593 N N . LYS A 1 201 ? -19.671 -7.157 4.275 1.00 89.19 201 LYS A N 1
ATOM 1594 C CA . LYS A 1 201 ? -20.528 -7.943 3.380 1.00 89.19 201 LYS A CA 1
ATOM 1595 C C . LYS A 1 201 ? -20.799 -7.165 2.100 1.00 89.19 201 LYS A C 1
ATOM 1597 O O . LYS A 1 201 ? -21.001 -5.949 2.166 1.00 89.19 201 LYS A O 1
ATOM 1602 N N . ALA A 1 202 ? -20.949 -7.869 0.978 1.00 86.19 202 ALA A N 1
ATOM 1603 C CA . ALA A 1 202 ? -21.309 -7.266 -0.308 1.00 86.19 202 ALA A CA 1
ATOM 1604 C C . ALA A 1 202 ? -22.533 -6.330 -0.229 1.00 86.19 202 ALA A C 1
ATOM 1606 O O . ALA A 1 202 ? -22.569 -5.301 -0.892 1.00 86.19 202 ALA A O 1
ATOM 1607 N N . SER A 1 203 ? -23.509 -6.615 0.642 1.00 85.94 203 SER A N 1
ATOM 1608 C CA . SER A 1 203 ? -24.709 -5.784 0.831 1.00 85.94 203 SER A CA 1
ATOM 1609 C C . SER A 1 203 ? -24.455 -4.387 1.412 1.00 85.94 203 SER A C 1
ATOM 1611 O O . SER A 1 203 ? -25.296 -3.508 1.237 1.00 85.94 203 SER A O 1
ATOM 1613 N N . LYS A 1 204 ? -23.323 -4.172 2.092 1.00 87.75 204 LYS A N 1
ATOM 1614 C CA . LYS A 1 204 ? -22.944 -2.883 2.698 1.00 87.75 204 LYS A CA 1
ATOM 1615 C C . LYS A 1 204 ? -22.130 -1.987 1.762 1.00 87.75 204 LYS A C 1
ATOM 1617 O O . LYS A 1 204 ? -21.857 -0.842 2.109 1.00 87.75 204 LYS A O 1
ATOM 1622 N N . VAL A 1 205 ? -21.725 -2.506 0.607 1.00 89.38 205 VAL A N 1
ATOM 1623 C CA . VAL A 1 205 ? -20.989 -1.761 -0.419 1.00 89.38 205 VAL A CA 1
ATOM 1624 C C . VAL A 1 205 ? -21.955 -0.803 -1.143 1.00 89.38 205 VAL A C 1
ATOM 1626 O O . VAL A 1 205 ? -23.126 -1.159 -1.326 1.00 89.38 205 VAL A O 1
ATOM 1629 N N . PRO A 1 206 ? -21.518 0.404 -1.563 1.00 91.00 206 PRO A N 1
ATOM 1630 C CA . PRO A 1 206 ? -22.367 1.346 -2.292 1.00 91.00 206 PRO A CA 1
ATOM 1631 C C . PRO A 1 206 ? -23.095 0.709 -3.481 1.00 91.00 206 PRO A C 1
ATOM 1633 O O . PRO A 1 206 ? -22.529 -0.108 -4.206 1.00 91.00 206 PRO A O 1
ATOM 1636 N N . GLN A 1 207 ? -24.355 1.098 -3.697 1.00 90.19 207 GLN A N 1
ATOM 1637 C CA . GLN A 1 207 ? -25.224 0.493 -4.713 1.00 90.19 207 GLN A CA 1
ATOM 1638 C C . GLN A 1 207 ? -24.604 0.487 -6.113 1.00 90.19 207 GLN A C 1
ATOM 1640 O O . GLN A 1 207 ? -24.548 -0.571 -6.729 1.00 90.19 207 GLN A O 1
ATOM 1645 N N . ARG A 1 208 ? -24.039 1.613 -6.550 1.00 90.88 208 ARG A N 1
ATOM 1646 C CA . ARG A 1 208 ? -23.378 1.727 -7.854 1.00 90.88 208 ARG A CA 1
ATOM 1647 C C . ARG A 1 208 ? -22.257 0.703 -8.061 1.00 90.88 208 ARG A C 1
ATOM 1649 O O . ARG A 1 208 ? -22.126 0.135 -9.134 1.00 90.88 208 ARG A O 1
ATOM 1656 N N . ILE A 1 209 ? -21.468 0.419 -7.025 1.00 91.56 209 ILE A N 1
ATOM 1657 C CA . ILE A 1 209 ? -20.390 -0.581 -7.095 1.00 91.56 209 ILE A CA 1
ATOM 1658 C C . ILE A 1 209 ? -20.965 -2.001 -7.166 1.00 91.56 209 ILE A C 1
ATOM 1660 O O . ILE A 1 209 ? -20.429 -2.853 -7.872 1.00 91.56 209 ILE A O 1
ATOM 1664 N N . ARG A 1 210 ? -22.082 -2.258 -6.474 1.00 89.81 210 ARG A N 1
ATOM 1665 C CA . ARG A 1 210 ? -22.794 -3.543 -6.560 1.00 89.81 210 ARG A CA 1
ATOM 1666 C C . ARG A 1 210 ? -23.394 -3.771 -7.947 1.00 89.81 210 ARG A C 1
ATOM 1668 O O . ARG A 1 210 ? -23.381 -4.901 -8.418 1.00 89.81 210 ARG A O 1
ATOM 1675 N N . GLU A 1 211 ? -23.890 -2.725 -8.597 1.00 88.94 211 GLU A N 1
ATOM 1676 C CA . GLU A 1 211 ? -24.416 -2.789 -9.966 1.00 88.94 211 GLU A CA 1
ATOM 1677 C C . GLU A 1 211 ? -23.303 -3.115 -10.967 1.00 88.94 211 GLU A C 1
ATOM 1679 O O . GLU A 1 211 ? -23.422 -4.101 -11.690 1.00 88.94 211 GLU A O 1
ATOM 1684 N N . VAL A 1 212 ? -22.169 -2.408 -10.898 1.00 89.81 212 VAL A N 1
ATOM 1685 C CA . VAL A 1 212 ? -20.978 -2.706 -11.720 1.00 89.81 212 VAL A CA 1
ATOM 1686 C C . VAL A 1 212 ? -20.494 -4.144 -11.500 1.00 89.81 212 VAL A C 1
ATOM 1688 O O . VAL A 1 212 ? -20.190 -4.862 -12.449 1.00 89.81 212 VAL A O 1
ATOM 1691 N N . ARG A 1 213 ? -20.492 -4.627 -10.248 1.00 87.81 213 ARG A N 1
ATOM 1692 C CA . ARG A 1 213 ? -20.176 -6.031 -9.941 1.00 87.81 213 ARG A CA 1
ATOM 1693 C C . ARG A 1 213 ? -21.142 -7.005 -10.622 1.00 87.81 213 ARG A C 1
ATOM 1695 O O . ARG A 1 213 ? -20.696 -8.095 -10.973 1.00 87.81 213 ARG A O 1
ATOM 1702 N N . LYS A 1 214 ? -22.424 -6.668 -10.788 1.00 84.25 214 LYS A N 1
ATOM 1703 C CA . LYS A 1 214 ? -23.456 -7.552 -11.363 1.00 84.25 214 LYS A CA 1
ATOM 1704 C C . LYS A 1 214 ? -23.463 -7.572 -12.892 1.00 84.25 214 LYS A C 1
ATOM 1706 O O . LYS A 1 214 ? -23.676 -8.637 -13.460 1.00 84.25 214 LYS A O 1
ATOM 1711 N N . GLU A 1 215 ? -23.194 -6.440 -13.537 1.00 73.62 215 GLU A N 1
ATOM 1712 C CA . GLU A 1 215 ? -23.452 -6.185 -14.965 1.00 73.62 215 GLU A CA 1
ATOM 1713 C C . GLU A 1 215 ? -22.822 -7.199 -15.941 1.00 73.62 215 GLU A C 1
ATOM 1715 O O . GLU A 1 215 ? -23.355 -7.430 -17.023 1.00 73.62 215 GLU A O 1
ATOM 1720 N N . ARG A 1 216 ? -21.722 -7.862 -15.559 1.00 68.62 216 ARG A N 1
ATOM 1721 C CA . ARG A 1 216 ? -21.045 -8.894 -16.375 1.00 68.62 216 ARG A CA 1
ATOM 1722 C C . ARG A 1 216 ? -20.611 -10.119 -15.569 1.00 68.62 216 ARG A C 1
ATOM 1724 O O . ARG A 1 216 ? -19.564 -10.715 -15.823 1.00 68.62 216 ARG A O 1
ATOM 1731 N N . SER A 1 217 ? -21.398 -10.463 -14.556 1.00 69.88 217 SER A N 1
ATOM 1732 C CA . SER A 1 217 ? -21.115 -11.576 -13.649 1.00 69.88 217 SER A CA 1
ATOM 1733 C C . SER A 1 217 ? -22.073 -12.746 -13.842 1.00 69.88 217 SER A C 1
ATOM 1735 O O . SER A 1 217 ? -22.942 -12.727 -14.707 1.00 69.88 217 SER A O 1
ATOM 1737 N N . ASN A 1 218 ? -21.883 -13.797 -13.039 1.00 73.00 218 ASN A N 1
ATOM 1738 C CA . ASN A 1 218 ? -22.760 -14.961 -13.020 1.00 73.00 218 ASN A CA 1
ATOM 1739 C C . ASN A 1 218 ? -24.234 -14.520 -12.841 1.00 73.00 218 ASN A C 1
ATOM 1741 O O . ASN A 1 218 ? -24.528 -13.855 -11.843 1.00 73.00 218 ASN A O 1
ATOM 1745 N N . PRO A 1 219 ? -25.159 -14.894 -13.748 1.00 72.69 219 PRO A N 1
ATOM 1746 C CA . PRO A 1 219 ? -26.579 -14.543 -13.634 1.00 72.69 219 PRO A CA 1
ATOM 1747 C C . PRO A 1 219 ? -27.238 -15.102 -12.362 1.00 72.69 219 PRO A C 1
ATOM 1749 O O . PRO A 1 219 ? -28.254 -14.583 -11.911 1.00 72.69 219 PRO A O 1
ATOM 1752 N N . PHE A 1 220 ? -26.634 -16.118 -11.745 1.00 75.00 220 PHE A N 1
ATOM 1753 C CA . PHE A 1 220 ? -27.069 -16.732 -10.494 1.00 75.00 220 PHE A CA 1
ATOM 1754 C C . PHE A 1 220 ? -26.282 -16.242 -9.273 1.00 75.00 220 PHE A C 1
ATOM 1756 O O . PHE A 1 220 ? -26.268 -16.919 -8.249 1.00 75.00 220 PHE A O 1
ATOM 1763 N N . LEU A 1 221 ? -25.625 -15.077 -9.348 1.00 76.44 221 LEU A N 1
ATOM 1764 C CA . LEU A 1 221 ? -24.865 -14.512 -8.224 1.00 76.44 221 LEU A CA 1
ATOM 1765 C C . LEU A 1 221 ? -25.693 -14.444 -6.932 1.00 76.44 221 LEU A C 1
ATOM 1767 O O . LEU A 1 221 ? -25.170 -14.712 -5.857 1.00 76.44 221 LEU A O 1
ATOM 1771 N N . ASP A 1 222 ? -26.986 -14.134 -7.042 1.00 75.00 222 ASP A N 1
ATOM 1772 C CA . ASP A 1 222 ? -27.886 -14.019 -5.890 1.00 75.00 222 ASP A CA 1
ATOM 1773 C C . ASP A 1 222 ? -28.223 -15.385 -5.236 1.00 75.00 222 ASP A C 1
ATOM 1775 O O . ASP A 1 222 ? -28.748 -15.410 -4.124 1.00 75.00 222 ASP A O 1
ATOM 1779 N N . LEU A 1 223 ? -27.904 -16.514 -5.888 1.00 78.94 223 LEU A N 1
ATOM 1780 C CA . LEU A 1 223 ? -28.038 -17.877 -5.343 1.00 78.94 223 LEU A CA 1
ATOM 1781 C C . LEU A 1 223 ? -26.744 -18.398 -4.698 1.00 78.94 223 LEU A C 1
ATOM 1783 O O . LEU A 1 223 ? -26.761 -19.439 -4.040 1.00 78.94 223 LEU A O 1
ATOM 1787 N N . LEU A 1 224 ? -25.621 -17.708 -4.903 1.00 80.00 224 LEU A N 1
ATOM 1788 C CA . LEU A 1 224 ? -24.336 -18.088 -4.327 1.00 80.00 224 LEU A CA 1
ATOM 1789 C C . LEU A 1 224 ? -24.213 -17.598 -2.874 1.00 80.00 224 LEU A C 1
ATOM 1791 O O . LEU A 1 224 ? -24.903 -16.658 -2.466 1.00 80.00 224 LEU A O 1
ATOM 1795 N N . PRO A 1 225 ? -23.324 -18.214 -2.071 1.00 81.06 225 PRO A N 1
ATOM 1796 C CA . PRO A 1 225 ? -23.004 -17.716 -0.742 1.00 81.06 225 PRO A CA 1
ATOM 1797 C C . PRO A 1 225 ? -22.606 -16.237 -0.764 1.00 81.06 225 PRO A C 1
ATOM 1799 O O . PRO A 1 225 ? -21.950 -15.763 -1.691 1.00 81.06 225 PRO A O 1
ATOM 1802 N N . VAL A 1 226 ? -22.991 -15.509 0.286 1.00 80.75 226 VAL A N 1
ATOM 1803 C CA . VAL A 1 226 ? -22.666 -14.085 0.408 1.00 80.75 226 VAL A CA 1
ATOM 1804 C C . VAL A 1 226 ? -21.152 -13.908 0.450 1.00 80.75 226 VAL A C 1
ATOM 1806 O O . VAL A 1 226 ? -20.486 -14.450 1.327 1.00 80.75 226 VAL A O 1
ATOM 1809 N N . GLU A 1 227 ? -20.639 -13.097 -0.470 1.00 83.75 227 GLU A N 1
ATOM 1810 C CA . GLU A 1 227 ? -19.220 -12.767 -0.547 1.00 83.75 227 GLU A CA 1
ATOM 1811 C C . GLU A 1 227 ? -18.815 -11.792 0.568 1.00 83.75 227 GLU A C 1
ATOM 1813 O O . GLU A 1 227 ? -19.501 -10.791 0.841 1.00 83.75 227 GLU A O 1
ATOM 1818 N N . ASP A 1 228 ? -17.659 -12.064 1.171 1.00 88.06 228 ASP A N 1
ATOM 1819 C CA . ASP A 1 228 ? -16.931 -11.082 1.961 1.00 88.06 228 ASP A CA 1
ATOM 1820 C C . ASP A 1 228 ? -16.123 -10.176 1.025 1.00 88.06 228 ASP A C 1
ATOM 1822 O O . ASP A 1 228 ? -15.440 -10.623 0.105 1.00 88.06 228 ASP A O 1
ATOM 1826 N N . VAL A 1 229 ? -16.216 -8.871 1.258 1.00 91.75 229 VAL A N 1
ATOM 1827 C CA . VAL A 1 229 ? -15.616 -7.829 0.429 1.00 91.75 229 VAL A CA 1
ATOM 1828 C C . VAL A 1 229 ? -14.599 -7.058 1.252 1.00 91.75 229 VAL A C 1
ATOM 1830 O O . VAL A 1 229 ? -14.922 -6.497 2.300 1.00 91.75 229 VAL A O 1
ATOM 1833 N N . VAL A 1 230 ? -13.372 -6.979 0.741 1.00 92.75 230 VAL A N 1
ATOM 1834 C CA . VAL A 1 230 ? -12.355 -6.059 1.256 1.00 92.75 230 VAL A CA 1
ATOM 1835 C C . VAL A 1 230 ? -12.601 -4.684 0.643 1.00 92.75 230 VAL A C 1
ATOM 1837 O O . VAL A 1 230 ? -12.314 -4.446 -0.529 1.00 92.75 230 VAL A O 1
ATOM 1840 N N . HIS A 1 231 ? -13.139 -3.766 1.438 1.00 91.88 231 HIS A N 1
ATOM 1841 C CA . HIS A 1 231 ? -13.353 -2.383 1.044 1.00 91.88 231 HIS A CA 1
ATOM 1842 C C . HIS A 1 231 ? -12.129 -1.545 1.427 1.00 91.88 231 HIS A C 1
ATOM 1844 O O . HIS A 1 231 ? -11.910 -1.233 2.598 1.00 91.88 231 HIS A O 1
ATOM 1850 N N . TYR A 1 232 ? -11.315 -1.207 0.425 1.00 92.31 232 TYR A N 1
ATOM 1851 C CA . TYR A 1 232 ? -10.131 -0.363 0.569 1.00 92.31 232 TYR A CA 1
ATOM 1852 C C . TYR A 1 232 ? -10.441 1.064 0.114 1.00 92.31 232 TYR A C 1
ATOM 1854 O O . TYR A 1 232 ? -10.666 1.307 -1.071 1.00 92.31 232 TYR A O 1
ATOM 1862 N N . THR A 1 233 ? -10.375 2.017 1.039 1.00 90.62 233 THR A N 1
ATOM 1863 C CA . THR A 1 233 ? -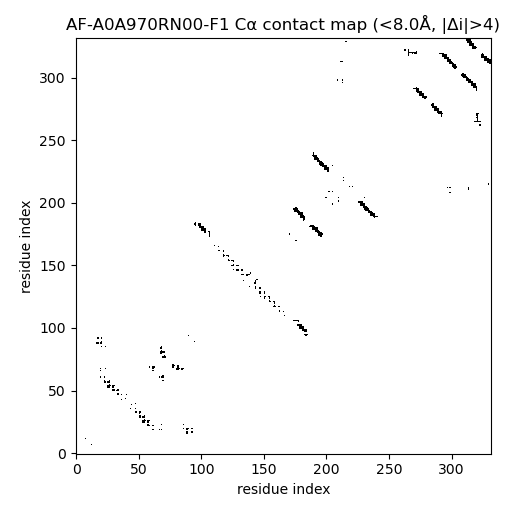10.597 3.436 0.754 1.00 90.62 233 THR A CA 1
ATOM 1864 C C . THR A 1 233 ? -9.345 4.231 1.070 1.00 90.62 233 THR A C 1
ATOM 1866 O O . THR A 1 233 ? -8.839 4.215 2.194 1.00 90.62 233 THR A O 1
ATOM 1869 N N . ARG A 1 234 ? -8.858 4.991 0.089 1.00 90.88 234 ARG A N 1
ATOM 1870 C CA . ARG A 1 234 ? -7.709 5.881 0.255 1.00 90.88 234 ARG A CA 1
ATOM 1871 C C . ARG A 1 234 ? -8.083 7.309 -0.102 1.00 90.88 234 ARG A C 1
ATOM 1873 O O . ARG A 1 234 ? -8.326 7.622 -1.260 1.00 90.88 234 ARG A O 1
ATOM 1880 N N . TYR A 1 235 ? -7.997 8.191 0.882 1.00 89.62 235 TYR A N 1
ATOM 1881 C CA . TYR A 1 235 ? -8.071 9.630 0.675 1.00 89.62 235 TYR A CA 1
ATOM 1882 C C . TYR A 1 235 ? -6.663 10.188 0.549 1.00 89.62 235 TYR A C 1
ATOM 1884 O O . TYR A 1 235 ? -5.827 9.971 1.428 1.00 89.62 235 TYR A O 1
ATOM 1892 N N . VAL A 1 236 ? -6.405 10.935 -0.519 1.00 87.94 236 VAL A N 1
ATOM 1893 C CA . VAL A 1 236 ? -5.139 11.639 -0.730 1.00 87.94 236 VAL A CA 1
ATOM 1894 C C . VAL A 1 236 ? -5.432 13.128 -0.784 1.00 87.94 236 VAL A C 1
ATOM 1896 O O . VAL A 1 236 ? -6.251 13.576 -1.576 1.00 87.94 236 VAL A O 1
ATOM 1899 N N . LYS A 1 237 ? -4.760 13.901 0.067 1.00 85.44 237 LYS A N 1
ATOM 1900 C CA . LYS A 1 237 ? -4.812 15.360 0.049 1.00 85.44 237 LYS A CA 1
ATOM 1901 C C . LYS A 1 237 ? -3.450 15.897 -0.348 1.00 85.44 237 LYS A C 1
ATOM 1903 O O . LYS A 1 237 ? -2.494 15.779 0.420 1.00 85.44 237 LYS A O 1
ATOM 1908 N N . ILE A 1 238 ? -3.384 16.520 -1.517 1.00 82.44 238 ILE A N 1
ATOM 1909 C CA . ILE A 1 238 ? -2.191 17.220 -1.990 1.00 82.44 238 ILE A CA 1
ATOM 1910 C C . ILE A 1 238 ? -2.158 18.601 -1.328 1.00 82.44 238 ILE A C 1
ATOM 1912 O O . ILE A 1 238 ? -3.137 19.346 -1.360 1.00 82.44 238 ILE A O 1
ATOM 1916 N N . LEU A 1 239 ? -1.049 18.931 -0.671 1.00 77.31 239 LEU A N 1
ATOM 1917 C CA . LEU A 1 239 ? -0.859 20.233 -0.044 1.00 77.31 239 LEU A CA 1
ATOM 1918 C C . LEU A 1 239 ? -0.219 21.170 -1.068 1.00 77.31 239 LEU A C 1
ATOM 1920 O O . LEU A 1 239 ? 0.904 20.938 -1.517 1.00 77.31 239 LEU A O 1
ATOM 1924 N N . LYS A 1 240 ? -0.931 22.241 -1.433 1.00 67.06 240 LYS A N 1
ATOM 1925 C CA . LYS A 1 240 ? -0.371 23.336 -2.231 1.00 67.06 240 LYS A CA 1
ATOM 1926 C C . LYS A 1 240 ? 0.670 24.048 -1.360 1.00 67.06 240 LYS A C 1
ATOM 1928 O O . LYS A 1 240 ? 0.314 24.875 -0.527 1.00 67.06 240 LYS A O 1
ATOM 1933 N N . ASN A 1 241 ? 1.944 23.693 -1.503 1.00 60.12 241 ASN A N 1
ATOM 1934 C CA . ASN A 1 241 ? 3.021 24.455 -0.878 1.00 60.12 241 ASN A CA 1
ATOM 1935 C C . ASN A 1 241 ? 3.263 25.725 -1.697 1.00 60.12 241 ASN A C 1
ATOM 1937 O O . ASN A 1 241 ? 3.221 25.693 -2.928 1.00 60.12 241 ASN A O 1
ATOM 1941 N N . GLU A 1 242 ? 3.475 26.846 -1.008 1.00 51.53 242 GLU A N 1
ATOM 1942 C CA . GLU A 1 242 ? 3.694 28.142 -1.646 1.00 51.53 242 GLU A CA 1
ATOM 1943 C C . GLU A 1 242 ? 4.782 28.044 -2.718 1.00 51.53 242 GLU A C 1
ATOM 1945 O O . GLU A 1 242 ? 5.851 27.468 -2.495 1.00 51.53 242 GLU A O 1
ATOM 1950 N N . ARG A 1 243 ? 4.468 28.605 -3.893 1.00 51.62 243 ARG A N 1
ATOM 1951 C CA . ARG A 1 243 ? 5.286 28.658 -5.112 1.00 51.62 243 ARG A CA 1
ATOM 1952 C C . ARG A 1 243 ? 6.531 29.537 -4.917 1.00 51.62 243 ARG A C 1
ATOM 1954 O O . ARG A 1 243 ? 6.738 30.512 -5.636 1.00 51.62 243 ARG A O 1
ATOM 1961 N N . GLY A 1 244 ? 7.367 29.223 -3.935 1.00 50.53 244 GLY A N 1
ATOM 1962 C CA . GLY A 1 244 ? 8.685 29.821 -3.801 1.00 50.53 244 GLY A CA 1
ATOM 1963 C C . GLY A 1 244 ? 9.550 29.344 -4.962 1.00 50.53 244 GLY A C 1
ATOM 1964 O O . GLY A 1 244 ? 10.014 28.207 -4.950 1.00 50.53 244 GLY A O 1
ATOM 1965 N N . LYS A 1 245 ? 9.768 30.212 -5.958 1.00 44.81 245 LYS A N 1
ATOM 1966 C CA . LYS A 1 245 ? 10.601 29.986 -7.162 1.00 44.81 245 LYS A CA 1
ATOM 1967 C C . LYS A 1 245 ? 12.032 29.481 -6.871 1.00 44.81 245 LYS A C 1
ATOM 1969 O O . LYS A 1 245 ? 12.748 29.107 -7.789 1.00 44.81 245 LYS A O 1
ATOM 1974 N N . THR A 1 246 ? 12.452 29.464 -5.610 1.00 49.28 246 THR A N 1
ATOM 1975 C CA . THR A 1 246 ? 13.762 29.034 -5.104 1.00 49.28 246 THR A CA 1
ATOM 1976 C C . THR A 1 246 ? 13.862 27.544 -4.750 1.00 49.28 246 THR A C 1
ATOM 1978 O O . THR A 1 246 ? 14.958 27.060 -4.473 1.00 49.28 246 THR A O 1
ATOM 1981 N N . VAL A 1 247 ? 12.757 26.792 -4.752 1.00 48.12 247 VAL A N 1
ATOM 1982 C CA . VAL A 1 247 ? 12.713 25.400 -4.279 1.00 48.12 247 VAL A CA 1
ATOM 1983 C C . VAL A 1 247 ? 12.397 24.474 -5.457 1.00 48.12 247 VAL A C 1
ATOM 1985 O O . VAL A 1 247 ? 11.259 24.399 -5.901 1.00 48.12 247 VAL A O 1
ATOM 1988 N N . GLY A 1 248 ? 13.415 23.807 -6.012 1.00 50.03 248 GLY A N 1
ATOM 1989 C CA . GLY A 1 248 ? 13.250 22.880 -7.145 1.00 50.03 248 GLY A CA 1
ATOM 1990 C C . GLY A 1 248 ? 12.377 21.648 -6.844 1.00 50.03 248 GLY A C 1
ATOM 1991 O O . GLY A 1 248 ? 11.853 21.508 -5.742 1.00 50.03 248 GLY A O 1
ATOM 1992 N N . PRO A 1 249 ? 12.373 20.667 -7.764 1.00 50.88 249 PRO A N 1
ATOM 1993 C CA . PRO A 1 249 ? 11.388 20.565 -8.842 1.00 50.88 249 PRO A CA 1
ATOM 1994 C C . PRO A 1 249 ? 9.930 20.671 -8.353 1.00 50.88 249 PRO A C 1
ATOM 1996 O O . PRO A 1 249 ? 9.500 20.009 -7.414 1.00 50.88 249 PRO A O 1
ATOM 1999 N N . TRP A 1 250 ? 9.173 21.501 -9.063 1.00 55.91 250 TRP A N 1
ATOM 2000 C CA . TRP A 1 250 ? 7.716 21.588 -9.129 1.00 55.91 250 TRP A CA 1
ATOM 2001 C C . TRP A 1 250 ? 7.091 20.185 -9.135 1.00 55.91 250 TRP A C 1
ATOM 2003 O O . TRP A 1 250 ? 7.216 19.437 -10.106 1.00 55.91 250 TRP A O 1
ATOM 2013 N N . ILE A 1 251 ? 6.437 19.800 -8.042 1.00 60.84 251 ILE A N 1
ATOM 2014 C CA . ILE A 1 251 ? 5.649 18.567 -8.018 1.00 60.84 251 ILE A CA 1
ATOM 2015 C C . ILE A 1 251 ? 4.335 18.881 -8.717 1.00 60.84 251 ILE A C 1
ATOM 2017 O O . ILE A 1 251 ? 3.419 19.438 -8.116 1.00 60.84 251 ILE A O 1
ATOM 2021 N N . ASN A 1 252 ? 4.278 18.560 -10.006 1.00 61.06 252 ASN A N 1
ATOM 2022 C CA . ASN A 1 252 ? 3.087 18.772 -10.827 1.00 61.06 252 ASN A CA 1
ATOM 2023 C C . ASN A 1 252 ? 2.074 17.630 -10.675 1.00 61.06 252 ASN A C 1
ATOM 2025 O O . ASN A 1 252 ? 0.893 17.824 -10.935 1.00 61.06 252 ASN A O 1
ATOM 2029 N N . ALA A 1 253 ? 2.527 16.452 -10.241 1.00 69.88 253 ALA A N 1
ATOM 2030 C CA . ALA A 1 253 ? 1.692 15.279 -10.033 1.00 69.88 253 ALA A CA 1
ATOM 2031 C C . ALA A 1 253 ? 2.273 14.395 -8.924 1.00 69.88 253 ALA A C 1
ATOM 2033 O O . ALA A 1 253 ? 3.488 14.337 -8.728 1.00 69.88 253 ALA A O 1
ATOM 2034 N N . ILE A 1 254 ? 1.398 13.684 -8.214 1.00 75.94 254 ILE A N 1
ATOM 2035 C CA . ILE A 1 254 ? 1.781 12.641 -7.261 1.00 75.94 254 ILE A CA 1
ATOM 2036 C C . ILE A 1 254 ? 1.270 11.317 -7.813 1.00 75.94 254 ILE A C 1
ATOM 2038 O O . ILE A 1 254 ? 0.066 11.121 -7.940 1.00 75.94 254 ILE A O 1
ATOM 2042 N N . SER A 1 255 ? 2.190 10.405 -8.122 1.00 83.25 255 SER A N 1
ATOM 2043 C CA . SER A 1 255 ? 1.839 9.028 -8.459 1.00 83.25 255 SER A CA 1
ATOM 2044 C C . SER A 1 255 ? 1.669 8.223 -7.177 1.00 83.25 255 SER A C 1
ATOM 2046 O O . SER A 1 255 ? 2.523 8.272 -6.286 1.00 83.25 255 SER A O 1
ATOM 2048 N N . VAL A 1 256 ? 0.563 7.487 -7.072 1.00 82.12 256 VAL A N 1
ATOM 2049 C CA . VAL A 1 256 ? 0.268 6.672 -5.895 1.00 82.12 256 VAL A CA 1
ATOM 2050 C C . VAL A 1 256 ? 0.213 5.205 -6.286 1.00 82.12 256 VAL A C 1
ATOM 2052 O O . VAL A 1 256 ? -0.657 4.778 -7.036 1.00 82.12 256 VAL A O 1
ATOM 2055 N N . ILE A 1 257 ? 1.135 4.422 -5.731 1.00 85.75 257 ILE A N 1
ATOM 2056 C CA . ILE A 1 257 ? 1.252 2.990 -6.009 1.00 85.75 257 ILE A CA 1
ATOM 2057 C C . ILE A 1 257 ? 0.639 2.213 -4.843 1.00 85.75 257 ILE A C 1
ATOM 2059 O O . ILE A 1 257 ? 1.179 2.227 -3.735 1.00 85.75 257 ILE A O 1
ATOM 2063 N N . THR A 1 258 ? -0.470 1.516 -5.091 1.00 86.75 258 THR A N 1
ATOM 2064 C CA . THR A 1 258 ? -1.052 0.552 -4.143 1.00 86.75 258 THR A CA 1
ATOM 2065 C C . THR A 1 258 ? -0.473 -0.828 -4.423 1.00 86.75 258 THR A C 1
ATOM 2067 O O . THR A 1 258 ? -0.495 -1.283 -5.561 1.00 86.75 258 THR A O 1
ATOM 2070 N N . ARG A 1 259 ? 0.035 -1.510 -3.394 1.00 88.69 259 ARG A N 1
ATOM 2071 C CA . ARG A 1 259 ? 0.470 -2.907 -3.496 1.00 88.69 259 ARG A CA 1
ATOM 2072 C C . ARG A 1 259 ? -0.438 -3.758 -2.627 1.00 88.69 259 ARG A C 1
ATOM 2074 O O . ARG A 1 259 ? -0.514 -3.520 -1.425 1.00 88.69 259 ARG A O 1
ATOM 2081 N N . ILE A 1 260 ? -1.116 -4.717 -3.245 1.00 87.44 260 ILE A N 1
ATOM 2082 C CA . ILE A 1 260 ? -1.987 -5.675 -2.566 1.00 87.44 260 ILE A CA 1
ATOM 2083 C C . ILE A 1 260 ? -1.300 -7.030 -2.661 1.00 87.44 260 ILE A C 1
ATOM 2085 O O . ILE A 1 260 ? -1.003 -7.501 -3.757 1.00 87.44 260 ILE A O 1
ATOM 2089 N N . ARG A 1 261 ? -1.000 -7.623 -1.507 1.00 90.81 261 ARG A N 1
ATOM 2090 C CA . ARG A 1 261 ? -0.417 -8.959 -1.416 1.00 90.81 261 ARG A CA 1
ATOM 2091 C C . ARG A 1 261 ? -1.556 -9.950 -1.179 1.00 90.81 261 ARG A C 1
ATOM 2093 O O . ARG A 1 261 ? -2.364 -9.716 -0.285 1.00 90.81 261 ARG A O 1
ATOM 2100 N N . ILE A 1 262 ? -1.635 -10.995 -2.000 1.00 90.12 262 ILE A N 1
ATOM 2101 C CA . ILE A 1 262 ? -2.724 -11.988 -1.959 1.00 90.12 262 ILE A CA 1
ATOM 2102 C C . ILE A 1 262 ? -2.242 -13.409 -1.647 1.00 90.12 262 ILE A C 1
ATOM 2104 O O . ILE A 1 262 ? -3.046 -14.327 -1.612 1.00 90.12 262 ILE A O 1
ATOM 2108 N N . ASP A 1 263 ? -0.942 -13.585 -1.417 1.00 90.56 263 ASP A N 1
ATOM 2109 C CA . ASP A 1 263 ? -0.277 -14.868 -1.166 1.00 90.56 263 ASP A CA 1
ATOM 2110 C C . ASP A 1 263 ? -0.932 -15.683 -0.049 1.00 90.56 263 ASP A C 1
ATOM 2112 O O . ASP A 1 263 ? -1.082 -16.894 -0.177 1.00 90.56 263 ASP A O 1
ATOM 2116 N N . ASP A 1 264 ? -1.356 -15.018 1.023 1.00 89.38 264 ASP A N 1
ATOM 2117 C CA . ASP A 1 264 ? -2.027 -15.675 2.141 1.00 89.38 264 ASP A CA 1
ATOM 2118 C C . ASP A 1 264 ? -3.417 -16.215 1.755 1.00 89.38 264 ASP A C 1
ATOM 2120 O O . ASP A 1 264 ? -3.814 -17.256 2.263 1.00 89.38 264 ASP A O 1
ATOM 2124 N N . PHE A 1 265 ? -4.115 -15.589 0.799 1.00 86.94 265 PHE A N 1
ATOM 2125 C CA . PHE A 1 265 ? -5.392 -16.096 0.277 1.00 86.94 265 PHE A CA 1
ATOM 2126 C C . PHE A 1 265 ? -5.210 -17.238 -0.728 1.00 86.94 265 PHE A C 1
ATOM 2128 O O . PHE A 1 265 ? -6.071 -18.106 -0.824 1.00 86.94 265 PHE A O 1
ATOM 2135 N N . LEU A 1 266 ? -4.099 -17.258 -1.474 1.00 90.31 266 LEU A N 1
ATOM 2136 C CA . LEU A 1 266 ? -3.829 -18.317 -2.454 1.00 90.31 266 LEU A CA 1
ATOM 2137 C C . LEU A 1 266 ? -3.590 -19.679 -1.787 1.00 90.31 266 LEU A C 1
ATOM 2139 O O . LEU A 1 266 ? -3.892 -20.709 -2.379 1.00 90.31 266 LEU A O 1
ATOM 2143 N N . LYS A 1 267 ? -3.068 -19.694 -0.553 1.00 88.31 267 LYS A N 1
ATOM 2144 C CA . LYS A 1 267 ? -2.796 -20.926 0.212 1.00 88.31 267 LYS A CA 1
ATOM 2145 C C . LYS A 1 267 ? -4.062 -21.706 0.570 1.00 88.31 267 LYS A C 1
ATOM 2147 O O . LYS A 1 267 ? -3.982 -22.918 0.730 1.00 88.31 267 LYS A O 1
ATOM 2152 N N . GLU A 1 268 ? -5.193 -21.014 0.666 1.00 86.81 268 GLU A N 1
ATOM 2153 C CA . GLU A 1 268 ? -6.502 -21.589 0.992 1.00 86.81 268 GLU A CA 1
ATOM 2154 C C . GLU A 1 268 ? -7.236 -22.133 -0.250 1.00 86.81 268 GLU A C 1
ATOM 2156 O O . GLU A 1 268 ? -8.360 -22.615 -0.139 1.00 86.81 268 GLU A O 1
ATOM 2161 N N . MET A 1 269 ? -6.635 -22.030 -1.443 1.00 87.06 269 MET A N 1
ATOM 2162 C CA . MET A 1 269 ? -7.211 -22.545 -2.688 1.00 87.06 269 MET A CA 1
ATOM 2163 C C . MET A 1 269 ? -6.884 -24.027 -2.891 1.00 87.06 269 MET A C 1
ATOM 2165 O O . MET A 1 269 ? -5.804 -24.499 -2.517 1.00 87.06 269 MET A O 1
ATOM 2169 N N . ASP A 1 270 ? -7.799 -24.734 -3.558 1.00 83.38 270 ASP A N 1
ATOM 2170 C CA . ASP A 1 270 ? -7.587 -26.119 -3.974 1.00 83.38 270 ASP A CA 1
ATOM 2171 C C . ASP A 1 270 ? -6.419 -26.231 -4.966 1.00 83.38 270 ASP A C 1
ATOM 2173 O O . ASP A 1 270 ? -6.027 -25.261 -5.629 1.00 83.38 270 ASP A O 1
ATOM 2177 N N . ASP A 1 271 ? -5.870 -27.440 -5.090 1.00 79.38 271 ASP A N 1
ATOM 2178 C CA . ASP A 1 271 ? -4.838 -27.709 -6.085 1.00 79.38 271 ASP A CA 1
ATOM 2179 C C . ASP A 1 271 ? -5.382 -27.484 -7.508 1.00 79.38 271 ASP A C 1
ATOM 2181 O O . ASP A 1 271 ? -6.496 -27.906 -7.827 1.00 79.38 271 ASP A O 1
ATOM 2185 N N . PRO A 1 272 ? -4.614 -26.799 -8.376 1.00 73.00 272 PRO A N 1
ATOM 2186 C CA . PRO A 1 272 ? -5.116 -26.339 -9.662 1.00 73.00 272 PRO A CA 1
ATOM 2187 C C . PRO A 1 272 ? -5.303 -27.468 -10.672 1.00 73.00 272 PRO A C 1
ATOM 2189 O O . PRO A 1 272 ? -6.006 -27.261 -11.646 1.00 73.00 272 PRO A O 1
ATOM 2192 N N . SER A 1 273 ? -4.688 -28.637 -10.494 1.00 72.75 273 SER A N 1
ATOM 2193 C CA . SER A 1 273 ? -4.793 -29.730 -11.460 1.00 72.75 273 SER A CA 1
ATOM 2194 C C . SER A 1 273 ? -6.156 -30.415 -11.369 1.00 72.75 273 SER A C 1
ATOM 2196 O O . SER A 1 273 ? -6.397 -31.181 -10.434 1.00 72.75 273 SER A O 1
ATOM 2198 N N . ASP A 1 274 ? -7.009 -30.177 -12.360 1.00 70.62 274 ASP A N 1
ATOM 2199 C CA . ASP A 1 274 ? -8.259 -30.902 -12.562 1.00 70.62 274 ASP A CA 1
ATOM 2200 C C . ASP A 1 274 ? -8.231 -31.595 -13.933 1.00 70.62 274 ASP A C 1
ATOM 2202 O O . ASP A 1 274 ? -7.588 -31.134 -14.882 1.00 70.62 274 ASP A O 1
ATOM 2206 N N . VAL A 1 275 ? -8.905 -32.734 -14.044 1.00 73.00 275 VAL A N 1
ATOM 2207 C CA . VAL A 1 275 ? -8.961 -33.510 -15.285 1.00 73.00 275 VAL A CA 1
ATOM 2208 C C . VAL A 1 275 ? -10.381 -33.444 -15.816 1.00 73.00 275 VAL A C 1
ATOM 2210 O O . VAL A 1 275 ? -11.304 -33.983 -15.211 1.00 73.00 275 VAL A O 1
ATOM 2213 N N . MET A 1 276 ? -10.547 -32.808 -16.971 1.00 74.25 276 MET A N 1
ATOM 2214 C CA . MET A 1 276 ? -11.834 -32.695 -17.645 1.00 74.25 276 MET A CA 1
ATOM 2215 C C . MET A 1 276 ? -11.861 -33.632 -18.848 1.00 74.25 276 MET A C 1
ATOM 2217 O O . MET A 1 276 ? -10.907 -33.686 -19.619 1.00 74.25 276 MET A O 1
ATOM 2221 N N . TYR A 1 277 ? -12.963 -34.356 -19.020 1.00 77.81 277 TYR A N 1
ATOM 2222 C CA . TYR A 1 277 ? -13.202 -35.166 -20.211 1.00 77.81 277 TYR A CA 1
ATOM 2223 C C . TYR A 1 277 ? -14.132 -34.400 -21.144 1.00 77.81 277 TYR A C 1
ATOM 2225 O O . TYR A 1 277 ? -15.238 -34.024 -20.747 1.00 77.81 277 TYR A O 1
ATOM 2233 N N . VAL A 1 278 ? -13.678 -34.145 -22.368 1.00 78.56 278 VAL A N 1
ATOM 2234 C CA . VAL A 1 278 ? -14.446 -33.435 -23.396 1.00 78.56 278 VAL A CA 1
ATOM 2235 C C . VAL A 1 278 ? -14.753 -34.421 -24.518 1.00 78.56 278 VAL A C 1
ATOM 2237 O O . VAL A 1 278 ? -13.875 -35.165 -24.943 1.00 78.56 278 VAL A O 1
ATOM 2240 N N . SER A 1 279 ? -16.006 -34.467 -24.975 1.00 75.12 279 SER A N 1
ATOM 2241 C CA . SER A 1 279 ? -16.381 -35.299 -26.124 1.00 75.12 279 SER A CA 1
ATOM 2242 C C . SER A 1 279 ? -15.724 -34.746 -27.385 1.00 75.12 279 SER A C 1
ATOM 2244 O O . SER A 1 279 ? -15.842 -33.551 -27.654 1.00 75.12 279 SER A O 1
ATOM 2246 N N . SER A 1 280 ? -15.073 -35.612 -28.153 1.00 74.25 280 SER A N 1
ATOM 2247 C CA . SER A 1 280 ? -14.617 -35.315 -29.508 1.00 74.25 280 SER A CA 1
ATOM 2248 C C . SER A 1 280 ? -15.751 -35.568 -30.506 1.00 74.25 280 SER A C 1
ATOM 2250 O O . SER A 1 280 ? -16.640 -36.390 -30.257 1.00 74.25 280 SER A O 1
ATOM 2252 N N . ASP A 1 281 ? -15.713 -34.873 -31.644 1.00 73.00 281 ASP A N 1
ATOM 2253 C CA . ASP A 1 281 ? -16.665 -35.042 -32.751 1.00 73.00 281 ASP A CA 1
ATOM 2254 C C . ASP A 1 281 ? -16.608 -36.462 -33.361 1.00 73.00 281 ASP A C 1
ATOM 2256 O O . ASP A 1 281 ? -17.554 -36.894 -34.019 1.00 73.00 281 ASP A O 1
ATOM 2260 N N . GLU A 1 282 ? -15.531 -37.217 -33.111 1.00 73.38 282 GLU A N 1
ATOM 2261 C CA . GLU A 1 282 ? -15.323 -38.581 -33.626 1.00 73.38 282 GLU A CA 1
ATOM 2262 C C . GLU A 1 282 ? -15.907 -39.695 -32.731 1.00 73.38 282 GLU A C 1
ATOM 2264 O O . GLU A 1 282 ? -15.754 -40.877 -33.031 1.00 73.38 282 GLU A O 1
ATOM 2269 N N . GLY A 1 283 ? -16.627 -39.350 -31.656 1.00 67.69 283 GLY A N 1
ATOM 2270 C CA . GLY A 1 283 ? -17.280 -40.325 -30.768 1.00 67.69 283 GLY A CA 1
ATOM 2271 C C . GLY A 1 283 ? -16.391 -40.884 -29.650 1.00 67.69 283 GLY A C 1
ATOM 2272 O O . GLY A 1 283 ? -16.859 -41.705 -28.860 1.00 67.69 283 GLY A O 1
ATOM 2273 N N . ASP A 1 284 ? -15.155 -40.397 -29.547 1.00 76.25 284 ASP A N 1
ATOM 2274 C CA . ASP A 1 284 ? -14.247 -40.621 -28.421 1.00 76.25 284 ASP A CA 1
ATOM 2275 C C . ASP A 1 284 ? -14.280 -39.448 -27.424 1.00 76.25 284 ASP A C 1
ATOM 2277 O O . ASP A 1 284 ? -14.861 -38.390 -27.677 1.00 76.25 284 ASP A O 1
ATOM 2281 N N . PHE A 1 285 ? -13.653 -39.627 -26.259 1.00 73.50 285 PHE A N 1
ATOM 2282 C CA . PHE A 1 285 ? -13.439 -38.560 -25.282 1.00 73.50 285 PHE A CA 1
ATOM 2283 C C . PHE A 1 285 ? -11.955 -38.200 -25.200 1.00 73.50 285 PHE A C 1
ATOM 2285 O O . PHE A 1 285 ? -11.088 -39.072 -25.154 1.00 73.50 285 PHE A O 1
ATOM 2292 N N . GLU A 1 286 ? -11.658 -36.908 -25.122 1.00 78.19 286 GLU A N 1
ATOM 2293 C CA . GLU A 1 286 ? -10.313 -36.405 -24.878 1.00 78.19 286 GLU A CA 1
ATOM 2294 C C . GLU A 1 286 ? -10.163 -35.984 -23.419 1.00 78.19 286 GLU A C 1
ATOM 2296 O O . GLU A 1 286 ? -11.019 -35.304 -22.843 1.00 78.19 286 GLU A O 1
ATOM 2301 N N . GLN A 1 287 ? -9.049 -36.391 -22.810 1.00 77.12 287 GLN A N 1
ATOM 2302 C CA . GLN A 1 287 ? -8.660 -35.930 -21.487 1.00 77.12 287 GLN A CA 1
ATOM 2303 C C . GLN A 1 287 ? -7.933 -34.590 -21.620 1.00 77.12 287 GLN A C 1
ATOM 2305 O O . GLN A 1 287 ? -6.811 -34.527 -22.122 1.00 77.12 287 GLN A O 1
ATOM 2310 N N . GLN A 1 288 ? -8.548 -33.522 -21.123 1.00 75.94 288 GLN A N 1
ATOM 2311 C CA . GLN A 1 288 ? -7.947 -32.200 -21.073 1.00 75.94 288 GLN A CA 1
ATOM 2312 C C . GLN A 1 288 ? -7.581 -31.847 -19.631 1.00 75.94 288 GLN A C 1
ATOM 2314 O O . GLN A 1 288 ? -8.427 -31.827 -18.735 1.00 75.94 288 GLN A O 1
ATOM 2319 N N . ASN A 1 289 ? -6.304 -31.534 -19.406 1.00 71.25 289 ASN A N 1
ATOM 2320 C CA . ASN A 1 289 ? -5.877 -30.940 -18.145 1.00 71.25 289 ASN A CA 1
ATOM 2321 C C . ASN A 1 289 ? -6.467 -29.533 -18.054 1.00 71.25 289 ASN A C 1
ATOM 2323 O O . ASN A 1 289 ? -6.173 -28.671 -18.885 1.00 71.25 289 ASN A O 1
ATOM 2327 N N . SER A 1 290 ? -7.310 -29.321 -17.052 1.00 72.50 290 SER A N 1
ATOM 2328 C CA . SER A 1 290 ? -7.908 -28.033 -16.749 1.00 72.50 290 SER A CA 1
ATOM 2329 C C . SER A 1 290 ? -7.285 -27.484 -15.479 1.00 72.50 290 SER A C 1
ATOM 2331 O O . SER A 1 290 ? -7.040 -28.215 -14.520 1.00 72.50 290 SER A O 1
ATOM 2333 N N . GLU A 1 291 ? -7.027 -26.182 -15.468 1.00 77.25 291 GLU A N 1
ATOM 2334 C CA . GLU A 1 291 ? -6.642 -25.513 -14.237 1.00 77.25 291 GLU A CA 1
ATOM 2335 C C . GLU A 1 291 ? -7.897 -25.048 -13.498 1.00 77.25 291 GLU A C 1
ATOM 2337 O O . GLU A 1 291 ? -8.670 -24.243 -14.024 1.00 77.25 291 GLU A O 1
ATOM 2342 N N . ARG A 1 292 ? -8.099 -25.513 -12.261 1.00 83.94 292 ARG A N 1
ATOM 2343 C CA . ARG A 1 292 ? -9.107 -24.935 -11.373 1.00 83.94 292 ARG A CA 1
ATOM 2344 C C . ARG A 1 292 ? -8.717 -23.490 -11.074 1.00 83.94 292 ARG A C 1
ATOM 2346 O O . ARG A 1 292 ? -7.657 -23.212 -10.510 1.00 83.94 292 ARG A O 1
ATOM 2353 N N . VAL A 1 293 ? -9.600 -22.572 -11.457 1.00 89.50 293 VAL A N 1
ATOM 2354 C CA . VAL A 1 293 ? -9.407 -21.132 -11.283 1.00 89.50 293 VAL A CA 1
ATOM 2355 C C . VAL A 1 293 ? -10.483 -20.520 -10.402 1.00 89.50 293 VAL A C 1
ATOM 2357 O O . VAL A 1 293 ? -11.637 -20.943 -10.388 1.00 89.50 293 VAL A O 1
ATOM 2360 N N . TYR A 1 294 ?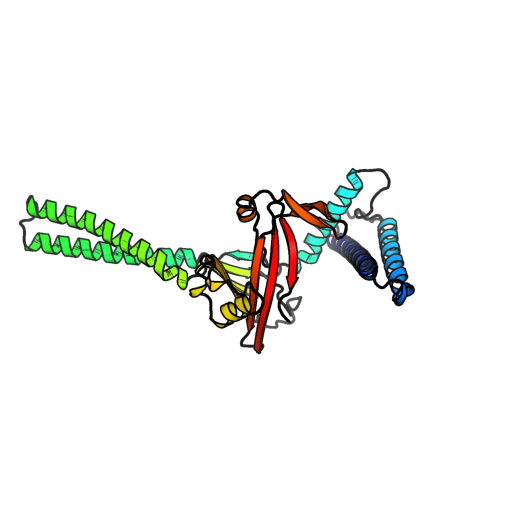 -10.098 -19.457 -9.712 1.00 89.25 294 TYR A N 1
ATOM 2361 C CA . TYR A 1 294 ? -10.959 -18.630 -8.886 1.00 89.25 294 TYR A CA 1
ATOM 2362 C C . TYR A 1 294 ? -11.027 -17.225 -9.482 1.00 89.25 294 TYR A C 1
ATOM 2364 O O . TYR A 1 294 ? -10.041 -16.691 -9.998 1.00 89.25 294 TYR A O 1
ATOM 2372 N N . HIS A 1 295 ? -12.206 -16.609 -9.411 1.00 89.81 295 HIS A N 1
ATOM 2373 C CA . HIS A 1 295 ? -12.437 -15.260 -9.917 1.00 89.81 295 HIS A CA 1
ATOM 2374 C C . HIS A 1 295 ? -12.526 -14.269 -8.760 1.00 89.81 295 HIS A C 1
ATOM 2376 O O . HIS A 1 295 ? -13.485 -14.282 -7.993 1.00 89.81 295 HIS A O 1
ATOM 2382 N N . LEU A 1 296 ? -11.550 -13.370 -8.674 1.00 91.12 296 LEU A N 1
ATOM 2383 C CA . LEU A 1 296 ? -11.585 -12.220 -7.778 1.00 91.12 296 LEU A CA 1
ATOM 2384 C C . LEU A 1 296 ? -12.003 -10.983 -8.575 1.00 91.12 296 LEU A C 1
ATOM 2386 O O . LEU A 1 296 ? -11.355 -10.611 -9.552 1.00 91.12 296 LEU A O 1
ATOM 2390 N N . HIS A 1 297 ? -13.070 -10.311 -8.152 1.00 91.75 297 HIS A N 1
ATOM 2391 C CA . HIS A 1 297 ? -13.490 -9.057 -8.771 1.00 91.75 297 HIS A CA 1
ATOM 2392 C C . HIS A 1 297 ? -12.835 -7.864 -8.069 1.00 91.75 297 HIS A C 1
ATOM 2394 O O . HIS A 1 297 ? -13.098 -7.595 -6.899 1.00 91.75 297 HIS A O 1
ATOM 2400 N N . LEU A 1 298 ? -12.007 -7.128 -8.808 1.00 93.44 298 LEU A N 1
ATOM 2401 C CA . LEU A 1 298 ? -11.356 -5.899 -8.372 1.00 93.44 298 LEU A CA 1
ATOM 2402 C C . LEU A 1 298 ? -12.074 -4.704 -9.001 1.00 93.44 298 LEU A C 1
ATOM 2404 O O . LEU A 1 298 ? -11.981 -4.487 -10.208 1.00 93.44 298 LEU A O 1
ATOM 2408 N N . ILE A 1 299 ? -12.787 -3.929 -8.186 1.00 94.19 299 ILE A N 1
ATOM 2409 C CA . ILE A 1 299 ? -13.444 -2.693 -8.623 1.00 94.19 299 ILE A CA 1
ATOM 2410 C C . ILE A 1 299 ? -12.697 -1.510 -8.017 1.00 94.19 299 ILE A C 1
ATOM 2412 O O . ILE A 1 299 ? -12.533 -1.431 -6.800 1.00 94.19 299 ILE A O 1
ATOM 2416 N N . ILE A 1 300 ? -12.238 -0.601 -8.872 1.00 93.94 300 ILE A N 1
ATOM 2417 C CA . ILE A 1 300 ? -11.490 0.597 -8.498 1.00 93.94 300 ILE A CA 1
ATOM 2418 C C . ILE A 1 300 ? -12.347 1.800 -8.866 1.00 93.94 300 ILE A C 1
ATOM 2420 O O . ILE A 1 300 ? -12.649 2.002 -10.038 1.00 93.94 300 ILE A O 1
ATOM 2424 N N . GLN A 1 301 ? -12.731 2.592 -7.867 1.00 93.69 301 GLN A N 1
ATOM 2425 C CA . GLN A 1 301 ? -13.376 3.882 -8.079 1.00 93.69 301 GLN A CA 1
ATOM 2426 C C . GLN A 1 301 ? -12.406 5.005 -7.704 1.00 93.69 301 GLN A C 1
ATOM 2428 O O . GLN A 1 301 ? -11.876 5.033 -6.591 1.00 93.69 301 GLN A O 1
ATOM 2433 N N . GLU A 1 302 ? -12.204 5.944 -8.622 1.00 92.62 302 GLU A N 1
ATOM 2434 C CA . GLU A 1 302 ? -11.400 7.145 -8.421 1.00 92.62 302 GLU A CA 1
ATOM 2435 C C . GLU A 1 302 ? -12.298 8.375 -8.497 1.00 92.62 302 GLU A C 1
ATOM 2437 O O . GLU A 1 302 ? -12.946 8.612 -9.514 1.00 92.62 302 GLU A O 1
ATOM 2442 N N . THR A 1 303 ? -12.327 9.166 -7.423 1.00 91.88 303 THR A N 1
ATOM 2443 C CA . THR A 1 303 ? -13.156 10.374 -7.341 1.00 91.88 303 THR A CA 1
ATOM 2444 C C . THR A 1 303 ? -12.331 11.599 -6.960 1.00 91.88 303 THR A C 1
ATOM 2446 O O . THR A 1 303 ? -11.611 11.559 -5.958 1.00 91.88 303 THR A O 1
ATOM 2449 N N . SER A 1 304 ? -12.499 12.707 -7.681 1.00 89.38 304 SER A N 1
ATOM 2450 C CA . SER A 1 304 ? -11.993 14.037 -7.315 1.00 89.38 304 SER A CA 1
ATOM 2451 C C . SER A 1 304 ? -13.085 15.077 -7.538 1.00 89.38 304 SER A C 1
ATOM 2453 O O . SER A 1 304 ? -13.565 15.244 -8.654 1.00 89.38 304 SER A O 1
ATOM 2455 N N . ILE A 1 305 ? -13.463 15.796 -6.478 1.00 84.00 305 ILE A N 1
ATOM 2456 C CA . ILE A 1 305 ? -14.448 16.886 -6.573 1.00 84.00 305 ILE A CA 1
ATOM 2457 C C . ILE A 1 305 ? -13.838 18.101 -7.287 1.00 84.00 305 ILE A C 1
ATOM 2459 O O . ILE A 1 305 ? -14.513 18.733 -8.089 1.00 84.00 305 ILE A O 1
ATOM 2463 N N . GLU A 1 306 ? -12.570 18.430 -7.004 1.00 84.50 306 GLU A N 1
ATOM 2464 C CA . GLU A 1 306 ? -11.891 19.613 -7.567 1.00 84.50 306 GLU A CA 1
ATOM 2465 C C . GLU A 1 306 ? -11.649 19.448 -9.076 1.00 84.50 306 GLU A C 1
ATOM 2467 O O . GLU A 1 306 ? -11.807 20.405 -9.828 1.00 84.50 306 GLU A O 1
ATOM 2472 N N . ASP A 1 307 ? -11.349 18.223 -9.518 1.00 84.25 307 ASP A N 1
ATOM 2473 C CA . ASP A 1 307 ? -11.048 17.907 -10.921 1.00 84.25 307 ASP A CA 1
ATOM 2474 C C . ASP A 1 307 ? -12.244 17.305 -11.683 1.00 84.25 307 ASP A C 1
ATOM 2476 O O . ASP A 1 307 ? -12.103 16.926 -12.844 1.00 84.25 307 ASP A O 1
ATOM 2480 N N . ASN A 1 308 ? -13.412 17.193 -11.036 1.00 90.31 308 ASN A N 1
ATOM 2481 C CA . ASN A 1 308 ? -14.617 16.545 -11.570 1.00 90.31 308 ASN A CA 1
ATOM 2482 C C . ASN A 1 308 ? -14.350 15.138 -12.149 1.00 90.31 308 ASN A C 1
ATOM 2484 O O . ASN A 1 308 ? -14.801 14.793 -13.240 1.00 90.31 308 ASN A O 1
ATOM 2488 N N . ILE A 1 309 ? -13.581 14.332 -11.414 1.00 89.88 309 ILE A N 1
ATOM 2489 C CA . ILE A 1 309 ? -13.252 12.951 -11.776 1.00 89.88 309 ILE A CA 1
ATOM 2490 C C . ILE A 1 309 ? -14.183 12.021 -11.010 1.00 89.88 309 ILE A C 1
ATOM 2492 O O . ILE A 1 309 ? -14.311 12.137 -9.791 1.00 89.88 309 ILE A O 1
ATOM 2496 N N . ASP A 1 310 ? -14.784 11.072 -11.715 1.00 92.31 310 ASP A N 1
ATOM 2497 C CA . ASP A 1 310 ? -15.512 9.949 -11.129 1.00 92.31 310 ASP A CA 1
ATOM 2498 C C . ASP A 1 310 ? -15.453 8.766 -12.095 1.00 92.31 310 ASP A C 1
ATOM 2500 O O . ASP A 1 310 ? -16.322 8.569 -12.945 1.00 92.31 310 ASP A O 1
ATOM 2504 N N . HIS A 1 311 ? -14.354 8.023 -12.018 1.00 92.50 311 HIS A N 1
ATOM 2505 C CA . HIS A 1 311 ? -14.078 6.895 -12.898 1.00 92.50 311 HIS A CA 1
ATOM 2506 C C . HIS A 1 311 ? -14.202 5.593 -12.123 1.00 92.50 311 HIS A C 1
ATOM 2508 O O . HIS A 1 311 ? -13.707 5.474 -11.002 1.00 92.50 311 HIS A O 1
ATOM 2514 N N . ILE A 1 312 ? -14.834 4.600 -12.742 1.00 93.81 312 ILE A N 1
ATOM 2515 C CA . ILE A 1 312 ? -14.923 3.246 -12.206 1.00 93.81 312 ILE A CA 1
ATOM 2516 C C . ILE A 1 312 ? -14.287 2.298 -13.211 1.00 93.81 312 ILE A C 1
ATOM 2518 O O . ILE A 1 312 ? -14.593 2.343 -14.399 1.00 93.81 312 ILE A O 1
ATOM 2522 N N . GLN A 1 313 ? -13.412 1.434 -12.715 1.00 92.81 313 GLN A N 1
ATOM 2523 C CA . GLN A 1 313 ? -12.841 0.331 -13.467 1.00 92.81 313 GLN A CA 1
ATOM 2524 C C . GLN A 1 313 ? -13.155 -0.981 -12.762 1.00 92.81 313 GLN A C 1
ATOM 2526 O O . GLN A 1 313 ? -13.071 -1.080 -11.537 1.00 92.81 313 GLN A O 1
ATOM 2531 N N . HIS A 1 314 ? -13.490 -1.998 -13.540 1.00 93.62 314 HIS A N 1
ATOM 2532 C CA . HIS A 1 314 ? -13.780 -3.341 -13.078 1.00 93.62 314 HIS A CA 1
ATOM 2533 C C . HIS A 1 314 ? -12.861 -4.334 -13.771 1.00 93.62 314 HIS A C 1
ATOM 2535 O O . HIS A 1 314 ? -12.873 -4.476 -14.991 1.00 93.62 314 HIS A O 1
ATOM 2541 N N . TYR A 1 315 ? -12.088 -5.055 -12.971 1.00 93.00 315 TYR A N 1
ATOM 2542 C CA . TYR A 1 315 ? -11.240 -6.140 -13.428 1.00 93.00 315 TYR A CA 1
ATOM 2543 C C . TYR A 1 315 ? -11.692 -7.450 -12.798 1.00 93.00 315 TYR A C 1
ATOM 2545 O O . TYR A 1 315 ? -11.978 -7.520 -11.599 1.00 93.00 315 TYR A O 1
ATOM 2553 N N . ARG A 1 316 ? -11.710 -8.511 -13.597 1.00 93.06 316 ARG A N 1
ATOM 2554 C CA . ARG A 1 316 ? -11.738 -9.884 -13.101 1.00 93.06 316 ARG A CA 1
ATOM 2555 C C . ARG A 1 316 ? -10.308 -10.400 -13.075 1.00 93.06 316 ARG A C 1
ATOM 2557 O O . ARG A 1 316 ? -9.658 -10.547 -14.108 1.00 93.06 316 ARG A O 1
ATOM 2564 N N . VAL A 1 317 ? -9.817 -10.642 -11.870 1.00 93.62 317 VAL A N 1
ATOM 2565 C CA . VAL A 1 317 ? -8.520 -11.256 -11.617 1.00 93.62 317 VAL A CA 1
ATOM 2566 C C . VAL A 1 317 ? -8.739 -12.760 -11.551 1.00 93.62 317 VAL A C 1
ATOM 2568 O O . VAL A 1 317 ? -9.469 -13.245 -10.685 1.00 93.62 317 VAL A O 1
ATOM 2571 N N . VAL A 1 318 ? -8.145 -13.488 -12.491 1.00 92.62 318 VAL A N 1
ATOM 2572 C CA . VAL A 1 318 ? -8.239 -14.948 -12.543 1.00 92.62 318 VAL A CA 1
ATOM 2573 C C . VAL A 1 318 ? -7.017 -15.526 -11.846 1.00 92.62 318 VAL A C 1
ATOM 2575 O O . VAL A 1 318 ? -5.880 -15.219 -12.213 1.00 92.62 318 VAL A O 1
ATOM 2578 N N . LEU A 1 319 ? -7.271 -16.321 -10.813 1.00 92.94 319 LEU A N 1
ATOM 2579 C CA . LEU A 1 319 ? -6.286 -16.781 -9.841 1.00 92.94 319 LEU A CA 1
ATOM 2580 C C . LEU A 1 319 ? -6.311 -18.304 -9.738 1.00 92.94 319 LEU A C 1
ATOM 2582 O O . LEU A 1 319 ? -7.368 -18.912 -9.884 1.00 92.94 319 LEU A O 1
ATOM 2586 N N . ASN A 1 320 ? -5.182 -18.904 -9.392 1.00 91.25 320 ASN A N 1
ATOM 2587 C CA . ASN A 1 320 ? -5.103 -20.262 -8.862 1.00 91.25 320 ASN A CA 1
ATOM 2588 C C . ASN A 1 320 ? -4.119 -20.291 -7.679 1.00 91.25 320 ASN A C 1
ATOM 2590 O O . ASN A 1 320 ? -3.525 -19.266 -7.333 1.00 91.25 320 ASN A O 1
ATOM 2594 N N . LYS A 1 321 ? -3.901 -21.464 -7.076 1.00 89.75 321 LYS A N 1
ATOM 2595 C CA . LYS A 1 321 ? -2.952 -21.641 -5.962 1.00 89.75 321 LYS A CA 1
ATOM 2596 C C . LYS A 1 321 ? -1.527 -21.155 -6.281 1.00 89.75 321 LYS A C 1
ATOM 2598 O O . LYS A 1 321 ? -0.807 -20.720 -5.384 1.00 89.75 321 LYS A O 1
ATOM 2603 N N . SER A 1 322 ? -1.123 -21.199 -7.552 1.00 89.06 322 SER A N 1
ATOM 2604 C CA . SER A 1 322 ? 0.202 -20.776 -8.019 1.00 89.06 322 SER A CA 1
ATOM 2605 C C . SER A 1 322 ? 0.334 -19.259 -8.187 1.00 89.06 322 SER A C 1
ATOM 2607 O O . SER A 1 322 ? 1.453 -18.745 -8.170 1.00 89.06 322 SER A O 1
ATOM 2609 N N . GLY A 1 323 ? -0.770 -18.520 -8.347 1.00 90.81 323 GLY A N 1
ATOM 2610 C CA . GLY A 1 323 ? -0.717 -17.073 -8.528 1.00 90.81 323 GLY A CA 1
ATOM 2611 C C . GLY A 1 323 ? -1.840 -16.473 -9.366 1.00 90.81 323 GLY A C 1
ATOM 2612 O O . GLY A 1 323 ? -2.921 -17.032 -9.541 1.00 90.81 323 GLY A O 1
ATOM 2613 N N . ILE A 1 324 ? -1.555 -15.278 -9.884 1.00 92.69 324 ILE A N 1
ATOM 2614 C CA . ILE A 1 324 ? -2.406 -14.586 -10.853 1.00 92.69 324 ILE A CA 1
ATOM 2615 C C . ILE A 1 324 ? -2.113 -15.167 -12.236 1.00 92.69 324 ILE A C 1
ATOM 2617 O O . ILE A 1 324 ? -0.982 -15.073 -12.707 1.00 92.69 324 ILE A O 1
ATOM 2621 N N . ILE A 1 325 ? -3.135 -15.711 -12.893 1.00 92.19 325 ILE A N 1
ATOM 2622 C CA . ILE A 1 325 ? -3.028 -16.240 -14.259 1.00 92.19 325 ILE A CA 1
ATOM 2623 C C . ILE A 1 325 ? -3.192 -15.101 -15.264 1.00 92.19 325 ILE A C 1
ATOM 2625 O O . ILE A 1 325 ? -2.407 -14.964 -16.198 1.00 92.19 325 ILE A O 1
ATOM 2629 N N . ARG A 1 326 ? -4.232 -14.275 -15.085 1.00 92.94 326 ARG A N 1
ATOM 2630 C CA . ARG A 1 326 ? -4.539 -13.156 -15.987 1.00 92.94 326 ARG A CA 1
ATOM 2631 C C . ARG A 1 326 ? -5.457 -12.116 -15.351 1.00 92.94 326 ARG A C 1
ATOM 2633 O O . ARG A 1 326 ? -6.127 -12.370 -14.349 1.00 92.94 326 ARG A O 1
ATOM 2640 N N . LEU A 1 327 ? -5.497 -10.947 -15.987 1.00 93.50 327 LEU A N 1
ATOM 2641 C CA . LEU A 1 327 ? -6.402 -9.845 -15.682 1.00 93.50 327 LEU A CA 1
ATOM 2642 C C . LEU A 1 327 ? -7.315 -9.601 -16.876 1.00 93.50 327 LEU A C 1
ATOM 2644 O O . LEU A 1 327 ? -6.844 -9.379 -17.988 1.00 93.50 327 LEU A O 1
ATOM 2648 N N . GLU A 1 328 ? -8.617 -9.607 -16.634 1.00 93.00 328 GLU A N 1
ATOM 2649 C CA . GLU A 1 328 ? -9.625 -9.335 -17.649 1.00 93.00 328 GLU A CA 1
ATOM 2650 C C . GLU A 1 328 ? -10.321 -8.017 -17.313 1.00 93.00 328 GLU A C 1
ATOM 2652 O O . GLU A 1 328 ? -10.871 -7.859 -16.221 1.00 93.00 328 GLU A O 1
ATOM 2657 N N . ASN A 1 329 ? -10.276 -7.050 -18.230 1.00 91.56 329 ASN A N 1
ATOM 2658 C CA . ASN A 1 329 ? -10.969 -5.777 -18.059 1.00 91.56 329 ASN A CA 1
ATOM 2659 C C . ASN A 1 329 ? -12.442 -5.942 -18.450 1.00 91.56 329 ASN A C 1
ATOM 2661 O O . ASN A 1 329 ? -12.750 -6.312 -19.582 1.00 91.56 329 ASN A O 1
ATOM 2665 N N . LEU A 1 330 ? -13.337 -5.680 -17.501 1.00 87.50 330 LEU A N 1
ATOM 2666 C CA . LEU A 1 330 ? -14.786 -5.734 -17.688 1.00 87.50 330 LEU A CA 1
ATOM 2667 C C . LEU A 1 330 ? -15.400 -4.342 -17.894 1.00 87.50 330 LEU A C 1
ATOM 2669 O O . LEU A 1 330 ? -16.572 -4.251 -18.251 1.00 87.50 330 LEU A O 1
ATOM 2673 N N . SER A 1 331 ? -14.611 -3.280 -17.706 1.00 76.75 331 SER A N 1
ATOM 2674 C CA . SER A 1 331 ? -14.994 -1.892 -17.979 1.00 76.75 331 SER A CA 1
ATOM 2675 C C . SER A 1 331 ? -14.901 -1.607 -19.480 1.00 76.75 331 SER A C 1
ATOM 2677 O O . SER A 1 331 ? -13.803 -1.598 -20.043 1.00 76.75 331 SER A O 1
ATOM 2679 N N . GLN A 1 332 ? -16.046 -1.355 -20.112 1.00 56.12 332 GLN A N 1
ATOM 2680 C CA . GLN A 1 332 ? -16.175 -0.724 -21.427 1.00 56.12 332 GLN A CA 1
ATOM 2681 C C . GLN A 1 332 ? -17.304 0.288 -21.384 1.00 56.12 332 GLN A C 1
ATOM 2683 O O . GLN A 1 332 ? -18.394 -0.112 -20.918 1.00 56.12 332 GLN A O 1
#

Secondary structure (DSSP, 8-state):
-----TT--HHHHHHHHHHHHHHHHHHHHHHHHHHHTGGGHHHHHHHHHHHHHHHHHHHHHHHHTT-TTSPPTT-HHHHHHHHHHHHHHHHHHHGGGSPEEEE--HHHHHHHHHHHHHHHHHHHHHHHHHHHHHHHS-TT-HHHHHHHHHHHHHHHHHHHHHHHHHHHHSTTTS-SEEEEEE-TTT--EEEEEEEEEEEEEGGGS-HHHHHHHHHTS-TTGGGSPPPEEEEEEEEEEE------TTS-S-------------HHHHTTSPPSEEEEEEE-TTS-EEEEEEE--EEEEEEEEEEETTTTEEEEEEEEEEEETTEEEEEEE---

Foldseek 3Di:
DDDDDPVDPVVVVVVVLVLLLVLVVLLVVLVVVLVVCVVPCVPCVVSSVVSVVSNVVSLVVCVVVVHLLHADPPDPVSVVSNVVSNVVSCCVVCVQVAWDWDWDCVVVVVLVVQLVVLLVVLVVQLVVQLVVLVVPDPPPDPSSVVSSVVSNVVSVVSSVVSSVVCVPPVLVVAAPTWIFTARPVPRDTFKIKGKRKDFDWLVPDDPVVNCLVQVPDDPCPVVDPTDTDTDIDMDMDGDPDPPPVPDDDDCPDDDDDDDDDCLVVLQPFDFQWDWDWDQDPVRDIDTDTGGDKDWDKDWDWDDDPVVRDTDIWIWTFIAHSVGTPDIDTPDD

Solvent-accessible surface area (backbone atoms only — not comparable to full-atom values): 19426 Å² total; per-residue (Å²): 132,89,82,85,53,98,82,54,57,62,66,60,54,49,48,55,48,49,53,54,41,50,41,51,50,52,23,50,52,24,47,54,51,36,61,71,38,57,95,43,38,95,82,42,45,73,59,38,53,50,26,51,51,49,25,51,49,36,55,50,50,39,56,75,72,65,47,73,72,52,73,54,93,91,45,82,69,27,57,56,45,21,52,49,46,50,51,52,39,46,52,64,72,47,45,85,76,48,62,46,77,42,77,54,64,59,59,62,52,52,51,50,51,52,44,48,51,23,46,50,56,19,48,52,51,32,52,52,47,41,56,50,34,58,72,78,31,62,80,88,33,72,68,27,50,53,50,44,53,49,34,51,56,49,22,53,52,47,22,52,51,43,38,52,47,49,66,64,61,46,53,86,77,47,51,79,41,41,32,37,28,23,38,81,88,74,69,44,72,42,32,40,39,39,32,34,76,43,85,41,52,57,86,78,50,60,65,71,62,53,48,64,61,51,77,85,46,68,93,58,55,89,78,48,80,86,52,80,34,79,49,76,47,75,51,75,46,78,49,87,68,82,86,54,93,86,60,79,79,82,78,86,73,83,87,84,86,85,85,85,86,56,67,80,62,27,72,77,44,66,76,31,82,40,83,42,77,44,80,43,97,85,79,49,72,44,82,41,85,38,71,52,70,45,81,44,80,48,71,49,76,48,75,36,82,92,76,71,41,78,48,75,42,36,30,42,37,34,28,34,46,90,42,78,77,50,80,43,78,72,62,128

Sequence (332 aa):
MRIYYPMGNRIVTAFEWADEAISLVVENNSLEMYLSLEPLYNKVQASAQRLLRLSRAELSYRRDCKYDSVIGQGNKYSAEAVAYRSGVLKKWTQSVLYLTPVPSKAPERFMGILAGTAAAIAMTFATLAAIFAERFFLKNSMQWALLVILAYVFKDRIKEGLRRFFAKVVPRLLADQIASFVSPRTGKSLSKAKVIIELTKASKVPQRIREVRKERSNPFLDLLPVEDVVHYTRYVKILKNERGKTVGPWINAISVITRIRIDDFLKEMDDPSDVMYVSSDEGDFEQQNSERVYHLHLIIQETSIEDNIDHIQHYRVVLNKSGIIRLENLSQ

pLDDT: mean 83.22, std 12.52, range [38.03, 96.69]